Protein AF-A0A2N0QM57-F1 (afdb_monomer)

Solvent-accessible surface area (backbone atoms only — not comparable to full-atom values): 16639 Å² total; per-residue (Å²): 126,71,80,78,73,42,65,66,63,49,49,55,50,49,54,53,45,52,56,53,50,49,58,51,51,53,48,26,62,76,67,74,37,58,66,47,91,52,101,58,91,42,54,37,44,49,60,103,58,62,58,69,58,55,48,55,56,37,47,75,73,73,45,55,65,43,71,24,75,85,67,87,42,87,60,35,38,44,45,54,85,68,82,79,72,65,42,28,34,30,34,41,24,44,29,30,64,21,19,15,50,40,39,10,41,56,68,38,81,62,39,47,35,37,31,32,43,93,47,62,71,53,38,55,50,32,51,77,67,56,32,32,82,40,70,55,88,57,64,61,66,49,47,38,64,17,49,31,40,36,31,29,34,59,58,72,58,40,55,52,50,60,59,55,54,75,76,50,68,62,39,89,84,27,39,35,34,40,45,28,95,62,36,48,71,55,54,59,54,35,50,67,40,42,78,72,70,40,50,59,36,42,27,28,58,64,55,86,66,101,60,69,40,43,91,53,36,36,52,64,62,33,50,78,24,49,25,40,31,32,55,57,96,84,53,62,65,68,59,54,51,56,49,50,64,50,50,52,49,30,45,38,46,75,46,78,48,51,36,61,59,48,40,54,52,41,40,65,79,47,54,47,57,52,53,52,24,53,49,54,56,52,50,51,59,59,48,28,77,83,40,65,64,52,68,75,66,52,50,67,69,52,59,75,66,85

Nearest PDB structures (foldseek):
  7mqv-assembly1_B  TM=9.425E-01  e=2.221E-27  Bacillus anthracis
  5uyy-assembly2_D  TM=9.591E-01  e=1.032E-26  Bacillus anthracis
  3dzb-assembly1_B  TM=9.484E-01  e=1.594E-22  Streptococcus thermophilus LMG 18311
  4wji-assembly1_A-2  TM=8.738E-01  e=1.214E-19  Sinorhizobium meliloti 1021
  3ggp-assembly2_D  TM=8.707E-01  e=2.244E-19  Aquifex aeolicus

InterPro domains:
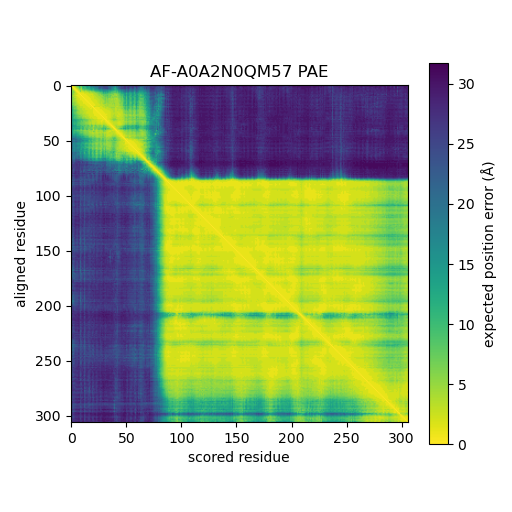  IPR003099 Prephenate dehydrogenase [PS51176] (87-306)
  IPR008927 6-phosphogluconate dehydrogenase-like, C-terminal domain superfamily [SSF48179] (258-306)
  IPR015422 Pyridoxal phosphate-dependent transferase, small domain [G3DSA:3.90.1150.10] (1-80)
  IPR015424 Pyridoxal phosphate-dependent transferase [SSF53383] (2-75)
  IPR036291 NAD(P)-binding domain superfamily [SSF51735] (88-253)
  IPR046825 Prephenate dehydrogenase, dimerization domain [PF20463] (259-306)
  IPR046826 Prephenate dehydrogenase, nucleotide-binding domain [PF02153] (107-255)
  IPR050812 Prephenate/Arogenate Dehydrogenase [PTHR21363] (85-304)

Foldseek 3Di:
DVCVPPPVNVVVVVVVLVVVVVVVVVVCVVVVWAWDDDPDSWIKTFDPDAQVVVVVVCVVVVWDKDACVVPPDGGIITTDPDPLDQAEEEEEAQKQQSLLLQLLLVPAPSYAYEYEYPDPVLLVVCVVVCSGVYYDDDPLVSQQRHLEYEYPDEPVVLLVVLVVVVPGNHDQNREYEYAYQAFPVVVVSVVVVVVVVYHYKYKHQPFDDPDMTNVNHDNQRRAQTEMEIAGPPPDDVVSVVVVCSSCVSNNHHYDYDHRVVSNVVCVVPPVVLVVVLVVLVVVLVVVCVVPVCSVVVCDDPNVVSD

Organism: NCBI:txid588596

Sequence (306 aa):
MIALTDQEFLQQCLEKNEAGKRQFVEFCEKHQLHYYPSETNFILFEVKADSDVVFKEMMKRGFIIRSGNALSSPGSFKRTRSICMTRNVFVIGLGLIGGSIALSCQKAPETKVFGYDVQEKTRELAAALNIVHEVVEDVEQAASMADVIIFGTPVNATLYWMDELKNWKLKPNVIITDTGSTKSLIMKKAVELREKGITFIGGHPMAGSHKSGVSAAKQYLFENAYYILTPFDDEDGNQIIKLEQLLKFTLAKIVKVDAREHDHMTAVVSHFPHIVAASLVHQLNFEKEKYPMTSLLAAGGFRDIT

Radius of gyration: 25.59 Å; Cα contacts (8 Å, |Δi|>4): 490; chains: 1; bounding box: 72×42×71 Å

Secondary structure (DSSP, 8-state):
-GGGS-HHHHHHHHHHHHHHHHHHHHHHHHTT--EE--SSS--EE--SS-HHHHHHHHHHTT--EEEGGGGT-TT-EEE-----PPEEEEEE--SHHHHHHHHHHTTSTTEEEEEE-SSHHHHHHHHHTTSSSEE-S-HHHHHHH-SEEEE-S-HHHHHHHHHHHTTS---TT-EEEE--S--HHHHHHHHHHHTTT-EEEEEEE----S--SGGG--TTTTTTSEEEEE--TT--HHHHHHHHHHHGGGT-EEEE--HHHHHHHHIIIIIHHHHHHHHHHHHHHHHHHH-TTHHHH--THHHHH-

pLDDT: mean 84.79, std 17.57, range [33.72, 98.88]

Mean predicted aligned error: 13.47 Å

Structure (mmCIF, N/CA/C/O backbone):
data_AF-A0A2N0QM57-F1
#
_entry.id   AF-A0A2N0QM57-F1
#
loop_
_atom_site.group_PDB
_atom_site.id
_atom_site.type_symbol
_atom_site.label_atom_id
_atom_site.label_alt_id
_atom_site.label_comp_id
_atom_site.label_asym_id
_atom_site.label_entity_id
_atom_site.label_seq_id
_atom_site.pdbx_PDB_ins_code
_atom_site.Cartn_x
_atom_site.Cartn_y
_atom_site.Cartn_z
_atom_site.occupancy
_atom_site.B_iso_or_equiv
_atom_site.auth_seq_id
_atom_site.auth_comp_id
_atom_site.auth_asym_id
_atom_site.auth_atom_id
_atom_site.pdbx_PDB_model_num
ATOM 1 N N . MET A 1 1 ? -18.211 -12.010 22.409 1.00 39.00 1 MET A N 1
ATOM 2 C CA . MET A 1 1 ? -18.722 -12.183 23.791 1.00 39.00 1 MET A CA 1
ATOM 3 C C . MET A 1 1 ? -17.826 -11.578 24.888 1.00 39.00 1 MET A C 1
ATOM 5 O O . MET A 1 1 ? -18.234 -11.619 26.034 1.00 39.00 1 MET A O 1
ATOM 9 N N . ILE A 1 2 ? -16.680 -10.945 24.576 1.00 40.50 2 ILE A N 1
ATOM 10 C CA . ILE A 1 2 ? -15.753 -10.363 25.581 1.00 40.50 2 ILE A CA 1
ATOM 11 C C . ILE A 1 2 ? -16.218 -8.986 26.113 1.00 40.50 2 ILE A C 1
ATOM 13 O O . ILE A 1 2 ? -15.930 -8.624 27.245 1.00 40.50 2 ILE A O 1
ATOM 17 N N . ALA A 1 3 ? -17.015 -8.233 25.345 1.00 36.03 3 ALA A N 1
ATOM 18 C CA . ALA A 1 3 ? -17.521 -6.917 25.765 1.00 36.03 3 ALA A CA 1
ATOM 19 C C . ALA A 1 3 ? -18.584 -6.963 26.887 1.00 36.03 3 ALA A C 1
ATOM 21 O O . ALA A 1 3 ? -18.917 -5.925 27.446 1.00 36.03 3 ALA A O 1
ATOM 22 N N . LEU A 1 4 ? -19.138 -8.141 27.202 1.00 42.47 4 LEU A N 1
ATOM 23 C CA . LEU A 1 4 ? -20.170 -8.307 28.237 1.00 42.47 4 LEU A CA 1
ATOM 24 C C . LEU A 1 4 ? -19.595 -8.692 29.611 1.00 42.47 4 LEU A C 1
ATOM 26 O O . LEU A 1 4 ? -20.331 -8.686 30.592 1.00 42.47 4 LEU A O 1
ATOM 30 N N . THR A 1 5 ? -18.304 -9.033 29.691 1.00 46.50 5 THR A N 1
ATOM 31 C CA . THR A 1 5 ? -17.635 -9.433 30.943 1.00 46.50 5 THR A CA 1
ATOM 32 C C . THR A 1 5 ? -16.903 -8.284 31.642 1.00 46.50 5 THR A C 1
ATOM 34 O O . THR A 1 5 ? -16.496 -8.443 32.788 1.00 46.50 5 THR A O 1
ATOM 37 N N . ASP A 1 6 ? -16.752 -7.132 30.984 1.00 68.12 6 ASP A N 1
ATOM 38 C CA . ASP A 1 6 ? -16.135 -5.928 31.551 1.00 68.12 6 ASP A CA 1
ATOM 39 C C . ASP A 1 6 ? -17.212 -5.017 32.166 1.00 68.12 6 ASP A C 1
ATOM 41 O O . ASP A 1 6 ? -17.862 -4.221 31.481 1.00 68.12 6 ASP A O 1
ATOM 45 N N . GLN A 1 7 ? -17.443 -5.182 33.471 1.00 68.50 7 GLN A N 1
ATOM 46 C CA . GLN A 1 7 ? -18.469 -4.427 34.195 1.00 68.50 7 GLN A CA 1
ATOM 47 C C . GLN A 1 7 ? -18.141 -2.933 34.318 1.00 68.50 7 GLN A C 1
ATOM 49 O O . GLN A 1 7 ? -19.063 -2.119 34.365 1.00 68.50 7 GLN A O 1
ATOM 54 N N . GLU A 1 8 ? -16.861 -2.554 34.314 1.00 70.50 8 GLU A N 1
ATOM 55 C CA . GLU A 1 8 ? -16.445 -1.155 34.426 1.00 70.50 8 GLU A CA 1
ATOM 56 C C . GLU A 1 8 ? -16.686 -0.407 33.108 1.00 70.50 8 GLU A C 1
ATOM 58 O O . GLU A 1 8 ? -17.263 0.684 33.100 1.00 70.50 8 GLU A O 1
ATOM 63 N N . PHE A 1 9 ? -16.359 -1.032 31.972 1.00 56.88 9 PHE A N 1
ATOM 64 C CA . PHE A 1 9 ? -16.677 -0.499 30.647 1.00 56.88 9 PHE A CA 1
ATOM 65 C C . PHE A 1 9 ? -18.190 -0.353 30.425 1.00 56.88 9 PHE A C 1
ATOM 67 O O . PHE A 1 9 ? -18.645 0.668 29.899 1.00 56.88 9 PHE A O 1
ATOM 74 N N . LEU A 1 10 ? -18.986 -1.342 30.852 1.00 56.69 10 LEU A N 1
ATOM 75 C CA . LEU A 1 10 ? -20.449 -1.283 30.761 1.00 56.69 10 LEU A CA 1
ATOM 76 C C . LEU A 1 10 ? -21.026 -0.144 31.609 1.00 56.69 10 LEU A C 1
ATOM 78 O O . LEU A 1 10 ? -21.871 0.605 31.116 1.00 56.69 10 LEU A O 1
ATOM 82 N N . GLN A 1 11 ? -20.532 0.036 32.836 1.00 71.69 11 GLN A N 1
ATOM 83 C CA . GLN A 1 11 ? -20.977 1.104 33.730 1.00 71.69 11 GLN A CA 1
ATOM 84 C C . GLN A 1 11 ? -20.645 2.494 33.164 1.00 71.69 11 GLN A C 1
ATOM 86 O O . GLN A 1 11 ? -21.520 3.356 33.084 1.00 71.69 11 GLN A O 1
ATOM 91 N N . GLN A 1 12 ? -19.424 2.693 32.655 1.00 67.56 12 GLN A N 1
ATOM 92 C CA . GLN A 1 12 ? -19.041 3.945 31.993 1.00 67.56 12 GLN A CA 1
ATOM 93 C C . GLN A 1 12 ? -19.873 4.219 30.732 1.00 67.56 12 GLN A C 1
ATOM 95 O O . GLN A 1 12 ? -20.210 5.370 30.439 1.00 67.56 12 GLN A O 1
ATOM 100 N N . CYS A 1 13 ? -20.213 3.178 29.966 1.00 59.16 13 CYS A N 1
ATOM 101 C CA . CYS A 1 13 ? -21.094 3.313 28.810 1.00 59.16 13 CYS A CA 1
ATOM 102 C C . CYS A 1 13 ? -22.510 3.731 29.228 1.00 59.16 13 CYS A C 1
ATOM 104 O O . CYS A 1 13 ? -23.088 4.612 28.591 1.00 59.16 13 CYS A O 1
ATOM 106 N N . LEU A 1 14 ? -23.059 3.144 30.296 1.00 66.88 14 LEU A N 1
ATOM 107 C CA . LEU A 1 14 ? -24.380 3.496 30.826 1.00 66.88 14 LEU A CA 1
ATOM 108 C C . LEU A 1 14 ? -24.426 4.949 31.312 1.00 66.88 14 LEU A C 1
ATOM 110 O O . LEU A 1 14 ? -25.314 5.695 30.903 1.00 66.88 14 LEU A O 1
ATOM 114 N N . GLU A 1 15 ? -23.442 5.384 32.098 1.00 76.25 15 GLU A N 1
ATOM 115 C CA . GLU A 1 15 ? -23.379 6.754 32.625 1.00 76.25 15 GLU A CA 1
ATOM 116 C C . GLU A 1 15 ? -23.264 7.802 31.513 1.00 76.25 15 GLU A C 1
ATOM 118 O O . GLU A 1 15 ? -23.972 8.812 31.520 1.00 76.25 15 GLU A O 1
ATOM 123 N N . LYS A 1 16 ? -22.427 7.542 30.500 1.00 65.62 16 LYS A N 1
ATOM 124 C CA . LYS A 1 16 ? -22.293 8.429 29.334 1.00 65.62 16 LYS A CA 1
ATOM 125 C C . LYS A 1 16 ? -23.558 8.457 28.478 1.00 65.62 16 LYS A C 1
ATOM 127 O O . LYS A 1 16 ? -23.915 9.519 27.964 1.00 65.62 16 LYS A O 1
ATOM 132 N N . ASN A 1 17 ? -24.250 7.326 28.340 1.00 62.28 17 ASN A N 1
ATOM 133 C CA . ASN A 1 17 ? -25.518 7.263 27.616 1.00 62.28 17 ASN A CA 1
ATOM 134 C C . ASN A 1 17 ? -26.614 8.047 28.344 1.00 62.28 17 ASN A C 1
ATOM 136 O O . ASN A 1 17 ? -27.322 8.821 27.703 1.00 62.28 17 ASN A O 1
ATOM 140 N N . GLU A 1 18 ? -26.720 7.916 29.666 1.00 72.25 18 GLU A N 1
ATOM 141 C CA . GLU A 1 18 ? -27.685 8.670 30.474 1.00 72.25 18 GLU A CA 1
ATOM 142 C C . GLU A 1 18 ? -27.394 10.177 30.473 1.00 72.25 18 GLU A C 1
ATOM 144 O O . GLU A 1 18 ? -28.303 10.984 30.263 1.00 72.25 18 GLU A O 1
ATOM 149 N N . ALA A 1 19 ? -26.125 10.580 30.594 1.00 72.75 19 ALA A N 1
ATOM 150 C CA . ALA A 1 19 ? -25.731 11.982 30.455 1.00 72.75 19 ALA A CA 1
ATOM 151 C C . ALA A 1 19 ? -26.077 12.541 29.061 1.00 72.75 19 ALA A C 1
ATOM 153 O O . ALA A 1 19 ? -26.598 13.651 28.941 1.00 72.75 19 ALA A O 1
ATOM 154 N N . GLY A 1 20 ? -25.843 11.756 28.005 1.00 65.50 20 GLY A N 1
ATOM 155 C CA . GLY A 1 20 ? -26.208 12.117 26.637 1.00 65.50 20 GLY A CA 1
ATOM 156 C C . GLY A 1 20 ? -27.718 12.270 26.449 1.00 65.50 20 GLY A C 1
ATOM 157 O O . GLY A 1 20 ? -28.153 13.245 25.838 1.00 65.50 20 GLY A O 1
ATOM 158 N N . LYS A 1 21 ? -28.525 11.353 27.001 1.00 68.62 21 LYS A N 1
ATOM 159 C CA . LYS A 1 21 ? -29.994 11.432 26.958 1.00 68.62 21 LYS A CA 1
ATOM 160 C C . LYS A 1 21 ? -30.509 12.703 27.631 1.00 68.62 21 LYS A C 1
ATOM 162 O O . LYS A 1 21 ? -31.317 13.407 27.029 1.00 68.62 21 LYS A O 1
ATOM 167 N N . ARG A 1 22 ? -30.007 13.035 28.827 1.00 78.69 22 ARG A N 1
ATOM 168 C CA . ARG A 1 22 ? -30.435 14.235 29.570 1.00 78.69 22 ARG A CA 1
ATOM 169 C C . ARG A 1 22 ? -30.253 15.518 28.768 1.00 78.69 22 ARG A C 1
ATOM 171 O O . ARG A 1 22 ? -31.188 16.298 28.683 1.00 78.69 22 ARG A O 1
ATOM 178 N N . GLN A 1 23 ? -29.129 15.680 28.070 1.00 74.06 23 GLN A N 1
ATOM 179 C CA . GLN A 1 23 ? -28.893 16.864 27.229 1.00 74.06 23 GLN A CA 1
ATOM 180 C C . GLN A 1 23 ? -29.935 17.039 26.112 1.00 74.06 23 GLN A C 1
ATOM 182 O O . GLN A 1 23 ? -30.267 18.163 25.735 1.00 74.06 23 GLN A O 1
ATOM 187 N N . PHE A 1 24 ? -30.445 15.940 25.547 1.00 70.56 24 PHE A N 1
ATOM 188 C CA . PHE A 1 24 ? -31.477 16.003 24.510 1.00 70.56 24 PHE A CA 1
ATOM 189 C C . PHE A 1 24 ? -32.868 16.227 25.092 1.00 70.56 24 PHE A C 1
ATOM 191 O O . PHE A 1 24 ? -33.644 16.955 24.479 1.00 70.56 24 PHE A O 1
ATOM 198 N N . VAL A 1 25 ? -33.164 15.650 26.258 1.00 78.06 25 VAL A N 1
ATOM 199 C CA . VAL A 1 25 ? -34.389 15.958 27.009 1.00 78.06 25 VAL A CA 1
ATOM 200 C C . VAL A 1 25 ? -34.424 17.447 27.347 1.00 78.06 25 VAL A C 1
ATOM 202 O O . VAL A 1 25 ? -35.359 18.128 26.943 1.00 78.06 25 VAL A O 1
ATOM 205 N N . GLU A 1 26 ? -33.351 17.983 27.930 1.00 81.31 26 GLU A N 1
ATOM 206 C CA . GLU A 1 26 ? -33.213 19.409 28.251 1.00 81.31 26 GLU A CA 1
ATOM 207 C C . GLU A 1 26 ? -33.358 20.298 27.007 1.00 81.31 26 GLU A C 1
ATOM 209 O O . GLU A 1 26 ? -33.994 21.350 27.053 1.00 81.31 26 GLU A O 1
ATOM 214 N N . PHE A 1 27 ? -32.800 19.884 25.864 1.00 77.88 27 PHE A N 1
ATOM 215 C CA . PHE A 1 27 ? -32.985 20.595 24.598 1.00 77.88 27 PHE A CA 1
ATOM 216 C C . PHE A 1 27 ? -34.448 20.572 24.133 1.00 77.88 27 PHE A C 1
ATOM 218 O O . PHE A 1 27 ? -34.970 21.606 23.713 1.00 77.88 27 PHE A O 1
ATOM 225 N N . CYS A 1 28 ? -35.115 19.419 24.201 1.00 78.12 28 CYS A N 1
ATOM 226 C CA . CYS A 1 28 ? -36.515 19.294 23.801 1.00 78.12 28 CYS A CA 1
ATOM 227 C C . CYS A 1 28 ? -37.423 20.121 24.714 1.00 78.12 28 CYS A C 1
ATOM 229 O O . CYS A 1 28 ? -38.255 20.872 24.212 1.00 78.12 28 CYS A O 1
ATOM 231 N N . GLU A 1 29 ? -37.203 20.072 26.026 1.00 82.00 29 GLU A N 1
ATOM 232 C CA . GLU A 1 29 ? -37.911 20.889 27.013 1.00 82.00 29 GLU A CA 1
ATOM 233 C C . GLU A 1 29 ? -37.689 22.386 26.759 1.00 82.00 29 GLU A C 1
ATOM 235 O O . GLU A 1 29 ? -38.651 23.148 26.645 1.00 82.00 29 GLU A O 1
ATOM 240 N N . LYS A 1 30 ? -36.432 22.808 26.558 1.00 83.81 30 LYS A N 1
ATOM 241 C CA . LYS A 1 30 ? -36.072 24.204 26.257 1.00 83.81 30 LYS A CA 1
ATOM 242 C C . LYS A 1 30 ? -36.747 24.732 24.990 1.00 83.81 30 LYS A C 1
ATOM 244 O O . LYS A 1 30 ? -37.089 25.911 24.923 1.00 83.81 30 LYS A O 1
ATOM 249 N N . HIS A 1 31 ? -36.908 23.884 23.977 1.00 77.94 31 HIS A N 1
ATOM 250 C CA . HIS A 1 31 ? -37.466 24.260 22.678 1.00 77.94 31 HIS A CA 1
ATOM 251 C C . HIS A 1 31 ? -38.931 23.836 22.484 1.00 77.94 31 HIS A C 1
ATOM 253 O O . HIS A 1 31 ? -39.455 23.986 21.379 1.00 77.94 31 HIS A O 1
ATOM 259 N N . GLN A 1 32 ? -39.599 23.352 23.540 1.00 81.00 32 GLN A N 1
ATOM 260 C CA . GLN A 1 32 ? -40.986 22.864 23.517 1.00 81.00 32 GLN A CA 1
ATOM 261 C C . GLN A 1 32 ? -41.240 21.837 22.398 1.00 81.00 32 GLN A C 1
ATOM 263 O O . GLN A 1 32 ? -42.252 21.883 21.693 1.00 81.00 32 GLN A O 1
ATOM 268 N N . LEU A 1 33 ? -40.281 20.932 22.201 1.00 78.12 33 LEU A N 1
ATOM 269 C CA . LEU A 1 33 ? -40.392 19.809 21.277 1.00 78.12 33 LEU A CA 1
ATOM 270 C C . LEU A 1 33 ? -40.961 18.607 22.026 1.00 78.12 33 LEU A C 1
ATOM 272 O O . LEU A 1 33 ? -40.474 18.249 23.097 1.00 78.12 33 LEU A O 1
ATOM 276 N N . HIS A 1 34 ? -41.982 17.975 21.450 1.00 78.31 34 HIS A N 1
ATOM 277 C CA . HIS A 1 34 ? -42.532 16.743 21.997 1.00 78.31 34 HIS A CA 1
ATOM 278 C C . HIS A 1 34 ? -41.517 15.609 21.817 1.00 78.31 34 HIS A C 1
ATOM 280 O O . HIS A 1 34 ? -40.961 15.449 20.730 1.00 78.31 34 HIS A O 1
ATOM 286 N N . TYR A 1 35 ? -41.251 14.837 22.869 1.00 80.50 35 TYR A N 1
ATOM 287 C CA . TYR A 1 35 ? -40.313 13.720 22.826 1.00 80.50 35 TYR A CA 1
ATOM 288 C C . TYR A 1 35 ? -40.864 12.505 23.567 1.00 80.50 35 TYR A C 1
ATOM 290 O O . TYR A 1 35 ? -41.612 12.629 24.533 1.00 80.50 35 TYR A O 1
ATOM 298 N N . TYR A 1 36 ? -40.462 11.321 23.115 1.00 75.38 36 TYR A N 1
ATOM 299 C CA . TYR A 1 36 ? -40.812 10.046 23.717 1.00 75.38 36 TYR A CA 1
ATOM 300 C C . TYR A 1 36 ? -39.583 9.502 24.457 1.00 75.38 36 TYR A C 1
ATOM 302 O O . TYR A 1 36 ? -38.529 9.300 23.831 1.00 75.38 36 TYR A O 1
ATOM 310 N N . PRO A 1 37 ? -39.684 9.265 25.776 1.00 62.94 37 PRO A N 1
ATOM 311 C CA . PRO A 1 37 ? -38.626 8.621 26.542 1.00 62.94 37 PRO A CA 1
ATOM 312 C C . PRO A 1 37 ? -38.341 7.221 25.987 1.00 62.94 37 PRO A C 1
ATOM 314 O O . PRO A 1 37 ? -39.260 6.498 25.609 1.00 62.94 37 PRO A O 1
ATOM 317 N N . SER A 1 38 ? -37.071 6.819 25.944 1.00 64.56 38 SER A N 1
ATOM 318 C CA . SER A 1 38 ? -36.681 5.459 25.565 1.00 64.56 38 SER A CA 1
ATOM 319 C C . SER A 1 38 ? -35.676 4.900 26.568 1.00 64.56 38 SER A C 1
ATOM 321 O O . SER A 1 38 ? -34.716 5.569 26.958 1.00 64.56 38 SER A O 1
ATOM 323 N N . GLU A 1 39 ? -35.875 3.638 26.949 1.00 56.59 39 GLU A N 1
ATOM 324 C CA . GLU A 1 39 ? -34.960 2.902 27.831 1.00 56.59 39 GLU A CA 1
ATOM 325 C C . GLU A 1 39 ? -33.647 2.515 27.129 1.00 56.59 39 GLU A C 1
ATOM 327 O O . GLU A 1 39 ? -32.669 2.131 27.760 1.00 56.59 39 GLU A O 1
ATOM 332 N N . THR A 1 40 ? -33.578 2.689 25.810 1.00 54.31 40 THR A N 1
ATOM 333 C CA . THR A 1 40 ? -32.402 2.374 24.988 1.00 54.31 40 THR A CA 1
ATOM 334 C C . THR A 1 40 ? -31.630 3.643 24.591 1.00 54.31 40 THR A C 1
ATOM 336 O O . THR A 1 40 ? -32.054 4.753 24.898 1.00 54.31 40 THR A O 1
ATOM 339 N N . ASN A 1 41 ? -30.493 3.519 23.894 1.00 58.97 41 ASN A N 1
ATOM 340 C CA . ASN A 1 41 ? -29.555 4.624 23.594 1.00 58.97 41 ASN A CA 1
ATOM 341 C C . ASN A 1 41 ? -30.036 5.639 22.532 1.00 58.97 41 ASN A C 1
ATOM 343 O O . ASN A 1 41 ? -29.247 6.125 21.720 1.00 58.97 41 ASN A O 1
ATOM 347 N N . PHE A 1 42 ? -31.329 5.942 22.486 1.00 59.78 42 PHE A N 1
ATOM 348 C CA . PHE A 1 42 ? -31.889 6.976 21.627 1.00 59.78 42 PHE A CA 1
ATOM 349 C C . PHE A 1 42 ? -33.054 7.688 22.306 1.00 59.78 42 PHE A C 1
ATOM 351 O O . PHE A 1 42 ? -33.700 7.134 23.191 1.00 59.78 42 PHE A O 1
ATOM 358 N N . ILE A 1 43 ? -33.328 8.904 21.841 1.00 66.50 43 ILE A N 1
ATOM 359 C CA . ILE A 1 43 ? -34.547 9.657 22.129 1.00 66.50 43 ILE A CA 1
ATOM 360 C C . ILE A 1 43 ? -35.248 9.896 20.804 1.00 66.50 43 ILE A C 1
ATOM 362 O O . ILE A 1 43 ? -34.600 10.180 19.792 1.00 66.50 43 ILE A O 1
ATOM 366 N N . LEU A 1 44 ? -36.564 9.749 20.832 1.00 67.62 44 LEU A N 1
ATOM 367 C CA . LEU A 1 44 ? -37.445 10.065 19.727 1.00 67.62 44 LEU A CA 1
ATOM 368 C C . LEU A 1 44 ? -38.056 11.434 20.018 1.00 67.62 44 LEU A C 1
ATOM 370 O O . LEU A 1 44 ? -38.577 11.628 21.109 1.00 67.62 44 LEU A O 1
ATOM 374 N N . PHE A 1 45 ? -38.007 12.377 19.087 1.00 69.44 45 PHE A N 1
ATOM 375 C CA . PHE A 1 45 ? -38.684 13.660 19.262 1.00 69.44 45 PHE A CA 1
ATOM 376 C C . PHE A 1 45 ? -39.272 14.148 17.946 1.00 69.44 45 PHE A C 1
ATOM 378 O O . PHE A 1 45 ? -38.767 13.831 16.866 1.00 69.44 45 PHE A O 1
ATOM 385 N N . GLU A 1 46 ? -40.373 14.878 18.057 1.00 72.31 46 GLU A N 1
ATOM 386 C CA . GLU A 1 46 ? -41.130 15.403 16.935 1.00 72.31 46 GLU A CA 1
ATOM 387 C C . GLU A 1 46 ? -40.531 16.716 16.455 1.00 72.31 46 GLU A C 1
ATOM 389 O O . GLU A 1 46 ? -40.114 17.582 17.231 1.00 72.31 46 GLU A O 1
ATOM 394 N N . VAL A 1 47 ? -40.522 16.878 15.138 1.00 72.69 47 VAL A N 1
ATOM 395 C CA . VAL A 1 47 ? -40.098 18.106 14.478 1.00 72.69 47 VAL A CA 1
ATOM 396 C C . VAL A 1 47 ? -41.271 18.685 13.701 1.00 72.69 47 VAL A C 1
ATOM 398 O O . VAL A 1 47 ? -42.037 17.965 13.070 1.00 72.69 47 VAL A O 1
ATOM 401 N N . LYS A 1 48 ? -41.404 20.012 13.715 1.00 71.81 48 LYS A N 1
ATOM 402 C CA . LYS A 1 48 ? -42.479 20.744 13.018 1.00 71.81 48 LYS A CA 1
ATOM 403 C C . LYS A 1 48 ? -42.214 20.922 11.511 1.00 71.81 48 LYS A C 1
ATOM 405 O O . LYS A 1 48 ? -42.739 21.843 10.897 1.00 71.81 48 LYS A O 1
ATOM 410 N N . ALA A 1 49 ? -41.345 20.096 10.935 1.00 69.94 49 ALA A N 1
ATOM 411 C CA . ALA A 1 49 ? -40.900 20.171 9.549 1.00 69.94 49 ALA A CA 1
ATOM 412 C C . ALA A 1 49 ? -40.776 18.763 8.962 1.00 69.94 49 ALA A C 1
ATOM 414 O O . ALA A 1 49 ? -40.643 17.789 9.701 1.00 69.94 49 ALA A O 1
ATOM 415 N N . ASP A 1 50 ? -40.802 18.671 7.633 1.00 73.12 50 ASP A N 1
ATOM 416 C CA . ASP A 1 50 ? -40.655 17.403 6.923 1.00 73.12 50 ASP A CA 1
ATOM 417 C C . ASP A 1 50 ? -39.385 16.656 7.367 1.00 73.12 50 ASP A C 1
ATOM 419 O O . ASP A 1 50 ? -38.288 17.229 7.448 1.00 73.12 50 ASP A O 1
ATOM 423 N N . SER A 1 51 ? -39.539 15.367 7.671 1.00 63.34 51 SER A N 1
ATOM 424 C CA . SER A 1 51 ? -38.457 14.568 8.232 1.00 63.34 51 SER A CA 1
ATOM 425 C C . SER A 1 51 ? -37.302 14.365 7.244 1.00 63.34 51 SER A C 1
ATOM 427 O O . SER A 1 51 ? -36.143 14.293 7.638 1.00 63.34 51 SER A O 1
ATOM 429 N N . ASP A 1 52 ? -37.544 14.340 5.941 1.00 63.66 52 ASP A N 1
ATOM 430 C CA . ASP A 1 52 ? -36.455 14.162 4.981 1.00 63.66 52 ASP A CA 1
ATOM 431 C C . ASP A 1 52 ? -35.680 15.472 4.761 1.00 63.66 52 ASP A C 1
ATOM 433 O O . ASP A 1 52 ? -34.469 15.457 4.508 1.00 63.66 52 ASP A O 1
ATOM 437 N N . VAL A 1 53 ? -36.337 16.622 4.945 1.00 72.12 53 VAL A N 1
ATOM 438 C CA . VAL A 1 53 ? -35.686 17.943 4.949 1.00 72.12 53 VAL A CA 1
ATOM 439 C C . VAL A 1 53 ? -34.793 18.110 6.176 1.00 72.12 53 VAL A C 1
ATOM 441 O O . VAL A 1 53 ? -33.610 18.439 6.040 1.00 72.12 53 VAL A O 1
ATOM 444 N N . VAL A 1 54 ? -35.323 17.831 7.369 1.00 69.81 54 VAL A N 1
ATOM 445 C CA . VAL A 1 54 ? -34.539 17.877 8.613 1.00 69.81 54 VAL A CA 1
ATOM 446 C C . VAL A 1 54 ? -33.406 16.852 8.562 1.00 69.81 54 VAL A C 1
ATOM 448 O O . VAL A 1 54 ? -32.288 17.169 8.970 1.00 69.81 54 VAL A O 1
ATOM 451 N N . PHE A 1 55 ? -33.651 15.671 7.975 1.00 65.38 55 PHE A N 1
ATOM 452 C CA . PHE A 1 55 ? -32.633 14.647 7.763 1.00 65.38 55 PHE A CA 1
ATOM 453 C C . PHE A 1 55 ? -31.425 15.178 6.984 1.00 65.38 55 PHE A C 1
ATOM 455 O O . PHE A 1 55 ? -30.285 15.118 7.451 1.00 65.38 55 PHE A O 1
ATOM 462 N N . LYS A 1 56 ? -31.681 15.728 5.792 1.00 66.75 56 LYS A N 1
ATOM 463 C CA . LYS A 1 56 ? -30.636 16.227 4.889 1.00 66.75 56 LYS A CA 1
ATOM 464 C C . LYS A 1 56 ? -29.847 17.375 5.508 1.00 66.75 56 LYS A C 1
ATOM 466 O O . LYS A 1 56 ? -28.626 17.416 5.373 1.00 66.75 56 LYS A O 1
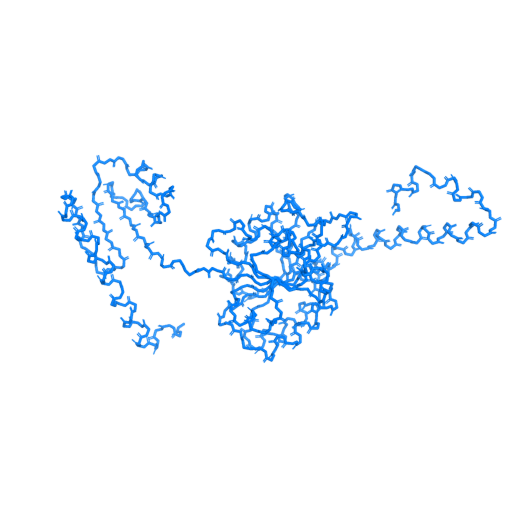ATOM 471 N N . GLU A 1 57 ? -30.522 18.295 6.188 1.00 69.94 57 GLU A N 1
ATOM 472 C CA . GLU A 1 57 ? -29.871 19.463 6.783 1.00 69.94 57 GLU A CA 1
ATOM 473 C C . GLU A 1 57 ? -29.025 19.093 8.008 1.00 69.94 57 GLU A C 1
ATOM 475 O O . GLU A 1 57 ? -27.923 19.607 8.194 1.00 69.94 57 GLU A O 1
ATOM 480 N N . MET A 1 58 ? -29.487 18.143 8.819 1.00 64.81 58 MET A N 1
ATOM 481 C CA . MET A 1 58 ? -28.716 17.647 9.955 1.00 64.81 58 MET A CA 1
ATOM 482 C C . MET A 1 58 ? -27.506 16.807 9.526 1.00 64.81 58 MET A C 1
ATOM 484 O O . MET A 1 58 ? -26.439 16.961 10.123 1.00 64.81 58 MET A O 1
ATOM 488 N N . MET A 1 59 ? -27.618 16.011 8.457 1.00 53.62 59 MET A N 1
ATOM 489 C CA . MET A 1 59 ? -26.477 15.291 7.871 1.00 53.62 59 MET A CA 1
ATOM 490 C C . MET A 1 59 ? -25.375 16.250 7.395 1.00 53.62 59 MET A C 1
ATOM 492 O O . MET A 1 59 ? -24.199 16.005 7.653 1.00 53.62 59 MET A O 1
ATOM 496 N N . LYS A 1 60 ? -25.736 17.386 6.775 1.00 61.78 60 LYS A N 1
ATOM 497 C CA . LYS A 1 60 ? -24.767 18.431 6.381 1.00 61.78 60 LYS A CA 1
ATOM 498 C C . LYS A 1 60 ? -24.030 19.051 7.568 1.00 61.78 60 LYS A C 1
ATOM 500 O O . LYS A 1 60 ? -22.903 19.508 7.416 1.00 61.78 60 LYS A O 1
ATOM 505 N N . ARG A 1 61 ? -24.658 19.072 8.744 1.00 55.22 61 ARG A N 1
ATOM 506 C CA . ARG A 1 61 ? -24.092 19.612 9.991 1.00 55.22 61 ARG A CA 1
ATOM 507 C C . ARG A 1 61 ? -23.366 18.551 10.828 1.00 55.22 61 ARG A C 1
ATOM 509 O O . ARG A 1 61 ? -23.067 18.803 11.992 1.00 55.22 61 ARG A O 1
ATOM 516 N N . GLY A 1 62 ? -23.096 17.373 10.254 1.00 38.41 62 GLY A N 1
ATOM 517 C CA . GLY A 1 62 ? -22.348 16.292 10.905 1.00 38.41 62 GLY A CA 1
ATOM 518 C C . GLY A 1 62 ? -23.158 15.483 11.919 1.00 38.41 62 GLY A C 1
ATOM 519 O O . GLY A 1 62 ? -22.588 14.808 12.774 1.00 38.41 62 GLY A O 1
ATOM 520 N N . PHE A 1 63 ? -24.491 15.544 11.874 1.00 50.00 63 PHE A N 1
ATOM 521 C CA . PHE A 1 63 ? -25.336 14.753 12.763 1.00 50.00 63 PHE A CA 1
ATOM 522 C C . PHE A 1 63 ? -25.748 13.433 12.109 1.00 50.00 63 PHE A C 1
ATOM 524 O O . PHE A 1 63 ? -26.418 13.428 11.081 1.00 50.00 63 PHE A O 1
ATOM 531 N N . ILE A 1 64 ? -25.407 12.312 12.752 1.00 46.53 64 ILE A N 1
ATOM 532 C CA . ILE A 1 64 ? -25.859 10.976 12.344 1.00 46.53 64 ILE A CA 1
ATOM 533 C C . ILE A 1 64 ? -27.255 10.731 12.921 1.00 46.53 64 ILE A C 1
ATOM 535 O O . ILE A 1 64 ? -27.437 10.513 14.124 1.00 46.53 64 ILE A O 1
ATOM 539 N N . ILE A 1 65 ? -28.246 10.769 12.045 1.00 56.19 65 ILE A N 1
ATOM 540 C CA . ILE A 1 65 ? -29.657 10.530 12.350 1.00 56.19 65 ILE A CA 1
ATOM 541 C C . ILE A 1 65 ? -30.214 9.464 11.402 1.00 56.19 65 ILE A C 1
ATOM 543 O O . ILE A 1 65 ? -29.637 9.209 10.350 1.00 56.19 65 ILE A O 1
ATOM 547 N N . ARG A 1 66 ? -31.317 8.809 11.771 1.00 53.41 66 ARG A N 1
ATOM 548 C CA . ARG A 1 66 ? -32.105 7.910 10.913 1.00 53.41 66 ARG A CA 1
ATOM 549 C C . ARG A 1 66 ? -33.542 8.422 10.850 1.00 53.41 66 ARG A C 1
ATOM 551 O O . ARG A 1 66 ? -34.113 8.739 11.893 1.00 53.41 66 ARG A O 1
ATOM 558 N N . SER A 1 67 ? -34.090 8.505 9.638 1.00 48.94 67 SER A N 1
ATOM 559 C CA . SER A 1 67 ? -35.488 8.882 9.384 1.00 48.94 67 SER A CA 1
ATOM 560 C C . SER A 1 67 ? -36.436 7.772 9.862 1.00 48.94 67 SER A C 1
ATOM 562 O O . SER A 1 67 ? -36.202 6.593 9.584 1.00 48.94 67 SER A O 1
ATOM 564 N N . GLY A 1 68 ? -37.494 8.135 10.592 1.00 48.66 68 GLY A N 1
ATOM 565 C CA . GLY A 1 68 ? -38.529 7.220 11.093 1.00 48.66 68 GLY A CA 1
ATOM 566 C C . GLY A 1 68 ? -39.483 6.689 10.024 1.00 48.66 68 GLY A C 1
ATOM 567 O O . GLY A 1 68 ? -40.283 5.804 10.321 1.00 48.66 68 GLY A O 1
ATOM 568 N N . ASN A 1 69 ? -39.361 7.132 8.767 1.00 46.75 69 ASN A N 1
ATOM 569 C CA . ASN A 1 69 ? -40.162 6.604 7.655 1.00 46.75 69 ASN A CA 1
ATOM 570 C C . ASN A 1 69 ? -39.926 5.098 7.408 1.00 46.75 69 ASN A C 1
ATOM 572 O O . ASN A 1 69 ? -40.787 4.426 6.850 1.00 46.75 69 ASN A O 1
ATOM 576 N N . ALA A 1 70 ? -38.810 4.535 7.887 1.00 40.28 70 ALA A N 1
ATOM 577 C CA . ALA A 1 70 ? -38.529 3.096 7.843 1.00 40.28 70 ALA A CA 1
ATOM 578 C C . ALA A 1 70 ? -39.227 2.267 8.951 1.00 40.28 70 ALA A C 1
ATOM 580 O O . ALA A 1 70 ? -39.052 1.053 8.993 1.00 40.28 70 ALA A O 1
ATOM 581 N N . LEU A 1 71 ? -39.983 2.897 9.863 1.00 40.09 71 LEU A N 1
ATOM 582 C CA . LEU A 1 71 ? -40.571 2.268 11.060 1.00 40.09 71 LEU A CA 1
ATOM 583 C C . LEU A 1 71 ? -42.097 2.454 11.177 1.00 40.09 71 LEU A C 1
ATOM 585 O O . LEU A 1 71 ? -42.652 2.265 12.256 1.00 40.09 71 LEU A O 1
ATOM 589 N N . SER A 1 72 ? -42.796 2.801 10.088 1.00 37.03 72 SER A N 1
ATOM 590 C CA . SER A 1 72 ? -44.266 2.972 10.066 1.00 37.03 72 SER A CA 1
ATOM 591 C C . SER A 1 72 ? -44.832 3.955 11.113 1.00 37.03 72 SER A C 1
ATOM 593 O O . SER A 1 72 ? -45.983 3.834 11.514 1.00 37.03 72 SER A O 1
ATOM 595 N N . SER A 1 73 ? -44.045 4.964 11.506 1.00 40.94 73 SER A N 1
ATOM 596 C CA . SER A 1 73 ? -44.488 6.109 12.317 1.00 40.94 73 SER A CA 1
ATOM 597 C C . SER A 1 73 ? -43.965 7.412 11.694 1.00 40.94 73 SER A C 1
ATOM 599 O O . SER A 1 73 ? -42.803 7.770 11.925 1.00 40.94 73 SER A O 1
ATOM 601 N N . PRO A 1 74 ? -44.778 8.122 10.889 1.00 36.22 74 PRO A N 1
ATOM 602 C CA . PRO A 1 74 ? -44.394 9.402 10.296 1.00 36.22 74 PRO A CA 1
ATOM 603 C C . PRO A 1 74 ? -44.093 10.434 11.394 1.00 36.22 74 PRO A C 1
ATOM 605 O O . PRO A 1 74 ? -44.894 10.602 12.308 1.00 36.22 74 PRO A O 1
ATOM 608 N N . GLY A 1 75 ? -42.952 11.130 11.311 1.00 41.47 75 GLY A N 1
ATOM 609 C CA . GLY A 1 75 ? -42.629 12.257 12.207 1.00 41.47 75 GLY A CA 1
ATOM 610 C C . GLY A 1 75 ? -41.623 11.992 13.333 1.00 41.47 75 GLY A C 1
ATOM 611 O O . GLY A 1 75 ? -41.561 12.769 14.281 1.00 41.47 75 GLY A O 1
ATOM 612 N N . SER A 1 76 ? -40.810 10.935 13.249 1.00 36.84 76 SER A N 1
ATOM 613 C CA . SER A 1 76 ? -39.900 10.563 14.338 1.00 36.84 76 SER A CA 1
ATOM 614 C C . SER A 1 76 ? -38.470 10.233 13.868 1.00 36.84 76 SER A C 1
ATOM 616 O O . SER A 1 76 ? -38.279 9.750 12.756 1.00 36.84 76 SER A O 1
ATOM 618 N N . PHE A 1 77 ? -37.439 10.541 14.671 1.00 45.03 77 PHE A N 1
ATOM 619 C CA . PHE A 1 77 ? -36.016 10.366 14.317 1.00 45.03 77 PHE A CA 1
ATOM 620 C C . PHE A 1 77 ? -35.209 9.664 15.399 1.00 45.03 77 PHE A C 1
ATOM 622 O O . PHE A 1 77 ? -35.376 9.931 16.584 1.00 45.03 77 PHE A O 1
ATOM 629 N N . LYS A 1 78 ? -34.231 8.856 14.978 1.00 39.19 78 LYS A N 1
ATOM 630 C CA . LYS A 1 78 ? -33.245 8.230 15.867 1.00 39.19 78 LYS A CA 1
ATOM 631 C C . LYS A 1 78 ? -31.872 8.858 15.645 1.00 39.19 78 LYS A C 1
ATOM 633 O O . LYS A 1 78 ? -31.325 8.743 14.552 1.00 39.19 78 LYS A O 1
ATOM 638 N N . ARG A 1 79 ? -31.298 9.504 16.663 1.00 40.12 79 ARG A N 1
ATOM 639 C CA . ARG A 1 79 ? -29.934 10.060 16.631 1.00 40.12 79 ARG A CA 1
ATOM 640 C C . ARG A 1 79 ? -28.983 9.180 17.431 1.00 40.12 79 ARG A C 1
ATOM 642 O O . ARG A 1 79 ? -29.274 8.843 18.573 1.00 40.12 79 ARG A O 1
ATOM 649 N N . THR A 1 80 ? -27.827 8.867 16.859 1.00 33.72 80 THR A N 1
ATOM 650 C CA . THR A 1 80 ? -26.722 8.228 17.583 1.00 33.72 80 THR A CA 1
ATOM 651 C C . THR A 1 80 ? -25.515 9.142 17.439 1.00 33.72 80 THR A C 1
ATOM 653 O O . THR A 1 80 ? -24.909 9.214 16.375 1.00 33.72 80 THR A O 1
ATOM 656 N N . ARG A 1 81 ? -25.181 9.903 18.489 1.00 37.81 81 ARG A N 1
ATOM 657 C CA . ARG A 1 81 ? -23.874 10.565 18.571 1.00 37.81 81 ARG A CA 1
ATOM 658 C C . ARG A 1 81 ? -22.853 9.469 18.867 1.00 37.81 81 ARG A C 1
ATOM 660 O O . ARG A 1 81 ? -22.707 9.071 20.016 1.00 37.81 81 ARG A O 1
ATOM 667 N N . SER A 1 82 ? -22.178 8.966 17.837 1.00 39.34 82 SER A N 1
ATOM 668 C CA . SER A 1 82 ? -20.895 8.309 18.066 1.00 39.34 82 SER A CA 1
ATOM 669 C C . SER A 1 82 ? -19.947 9.399 18.546 1.00 39.34 82 SER A C 1
ATOM 671 O O . SER A 1 82 ? -19.826 10.436 17.896 1.00 39.34 82 SER A O 1
ATOM 673 N N . ILE A 1 83 ? -19.293 9.199 19.685 1.00 41.94 83 ILE A N 1
ATOM 674 C CA . ILE A 1 83 ? -18.014 9.863 19.934 1.00 41.94 83 ILE A CA 1
ATOM 675 C C . ILE A 1 83 ? -17.169 9.479 18.721 1.00 41.94 83 ILE A C 1
ATOM 677 O O . ILE A 1 83 ? -16.949 8.283 18.508 1.00 41.94 83 ILE A O 1
ATOM 681 N N . CYS A 1 84 ? -16.823 10.424 17.845 1.00 43.78 84 CYS A N 1
ATOM 682 C CA . CYS A 1 84 ? -15.977 10.054 16.729 1.00 43.78 84 CYS A CA 1
ATOM 683 C C . CYS A 1 84 ? -14.555 9.903 17.248 1.00 43.78 84 CYS A C 1
ATOM 685 O O . CYS A 1 84 ? -13.831 10.861 17.508 1.00 43.78 84 CYS A O 1
ATOM 687 N N . MET A 1 85 ? -14.187 8.657 17.502 1.00 64.25 85 MET A N 1
ATOM 688 C CA . MET A 1 85 ? -12.795 8.311 17.688 1.00 64.25 85 MET A CA 1
ATOM 689 C C . MET A 1 85 ? -12.116 8.549 16.343 1.00 64.25 85 MET A C 1
ATOM 691 O O . MET A 1 85 ? -12.487 7.913 15.355 1.00 64.25 85 MET A O 1
ATOM 695 N N . THR A 1 86 ? -11.169 9.485 16.299 1.00 84.25 86 THR A N 1
ATOM 696 C CA . THR A 1 86 ? -10.345 9.707 15.110 1.00 84.25 86 THR A CA 1
ATOM 697 C C . THR A 1 86 ? -9.671 8.393 14.730 1.00 84.25 86 THR A C 1
ATOM 699 O O . THR A 1 86 ? -8.961 7.805 15.547 1.00 84.25 86 THR A O 1
ATOM 702 N N . ARG A 1 87 ? -9.904 7.924 13.504 1.00 94.62 87 ARG A N 1
ATOM 703 C CA . ARG A 1 87 ? -9.265 6.737 12.942 1.00 94.62 87 ARG A CA 1
ATOM 704 C C . ARG A 1 87 ? -7.818 7.071 12.600 1.00 94.62 87 ARG A C 1
ATOM 706 O O . ARG A 1 87 ? -7.558 7.970 11.806 1.00 94.62 87 ARG A O 1
ATOM 713 N N . ASN A 1 88 ? -6.881 6.320 13.151 1.00 97.81 88 ASN A N 1
ATOM 714 C CA . ASN A 1 88 ? -5.462 6.474 12.878 1.00 97.81 88 ASN A CA 1
ATOM 715 C C . ASN A 1 88 ? -5.032 5.491 11.786 1.00 97.81 88 ASN A C 1
ATOM 717 O O . ASN A 1 88 ? -5.130 4.275 11.958 1.00 97.81 88 ASN A O 1
ATOM 721 N N . VAL A 1 89 ? -4.539 6.016 10.670 1.00 98.62 89 VAL A N 1
ATOM 722 C CA . VAL A 1 89 ? -3.970 5.239 9.565 1.00 98.62 89 VAL A CA 1
ATOM 723 C C . VAL A 1 89 ? -2.470 5.472 9.545 1.00 98.62 89 VAL A C 1
ATOM 725 O O . VAL A 1 89 ? -2.030 6.616 9.472 1.00 98.62 89 VAL A O 1
ATOM 728 N N . PHE A 1 90 ? -1.683 4.407 9.588 1.00 98.75 90 PHE A N 1
ATOM 729 C CA . PHE A 1 90 ? -0.232 4.489 9.504 1.00 98.75 90 PHE A CA 1
ATOM 730 C C . PHE A 1 90 ? 0.262 3.880 8.195 1.00 98.75 90 PHE A C 1
ATOM 732 O O . PHE A 1 90 ? -0.051 2.733 7.886 1.00 98.75 90 PHE A O 1
ATOM 739 N N . VAL A 1 91 ? 1.021 4.647 7.415 1.00 98.81 91 VAL A N 1
ATOM 740 C CA . VAL A 1 91 ? 1.583 4.205 6.137 1.00 98.81 91 VAL A CA 1
ATOM 741 C C . VAL A 1 91 ? 3.095 4.064 6.260 1.00 98.81 91 VAL A C 1
ATOM 743 O O . VAL A 1 91 ? 3.795 5.033 6.553 1.00 98.81 91 VAL A O 1
ATOM 746 N N . ILE A 1 92 ? 3.598 2.860 5.996 1.00 98.69 92 ILE A N 1
ATOM 747 C CA . ILE A 1 92 ? 5.029 2.553 5.958 1.00 98.69 92 ILE A CA 1
ATOM 748 C C . ILE A 1 92 ? 5.435 2.410 4.490 1.00 98.69 92 ILE A C 1
ATOM 750 O O . ILE A 1 92 ? 4.892 1.569 3.774 1.00 98.69 92 ILE A O 1
ATOM 754 N N . GLY A 1 93 ? 6.391 3.225 4.048 1.00 98.31 93 GLY A N 1
ATOM 755 C CA . GLY A 1 93 ? 6.769 3.414 2.648 1.00 98.31 93 GLY A CA 1
ATOM 756 C C . GLY A 1 93 ? 5.949 4.527 2.000 1.00 98.31 93 GLY A C 1
ATOM 757 O O . GLY A 1 93 ? 4.777 4.338 1.689 1.00 98.31 93 GLY A O 1
ATOM 758 N N . LEU A 1 94 ? 6.570 5.683 1.756 1.00 98.19 94 LEU A N 1
ATOM 759 C CA . LEU A 1 94 ? 5.915 6.896 1.241 1.00 98.19 94 LEU A CA 1
ATOM 760 C C . LEU A 1 94 ? 6.277 7.185 -0.220 1.00 98.19 94 LEU A C 1
ATOM 762 O O . LEU A 1 94 ? 6.211 8.324 -0.670 1.00 98.19 94 LEU A O 1
ATOM 766 N N . GLY A 1 95 ? 6.644 6.156 -0.987 1.00 96.69 95 GLY A N 1
ATOM 767 C CA . GLY A 1 95 ? 6.859 6.267 -2.432 1.00 96.69 95 GLY A CA 1
ATOM 768 C C . GLY A 1 95 ? 5.578 6.605 -3.213 1.00 96.69 95 GLY A C 1
ATOM 769 O O . GLY A 1 95 ? 4.574 7.035 -2.652 1.00 96.69 95 GLY A O 1
ATOM 770 N N . LEU A 1 96 ? 5.584 6.359 -4.528 1.00 97.12 96 LEU A N 1
ATOM 771 C CA . LEU A 1 96 ? 4.434 6.641 -5.400 1.00 97.12 96 LEU A CA 1
ATOM 772 C C . LEU A 1 96 ? 3.128 6.044 -4.848 1.00 97.12 96 LEU A C 1
ATOM 774 O O . LEU A 1 96 ? 2.143 6.762 -4.689 1.00 97.12 96 LEU A O 1
ATOM 778 N N . ILE A 1 97 ? 3.119 4.738 -4.570 1.00 97.88 97 ILE A N 1
ATOM 779 C CA . ILE A 1 97 ? 1.907 4.010 -4.175 1.00 97.88 97 ILE A CA 1
ATOM 780 C C . ILE A 1 97 ? 1.495 4.373 -2.749 1.00 97.88 97 ILE A C 1
ATOM 782 O O . ILE A 1 97 ? 0.378 4.845 -2.543 1.00 97.88 97 ILE A O 1
ATOM 786 N N . GLY A 1 98 ? 2.401 4.224 -1.779 1.00 98.19 98 GLY A N 1
ATOM 787 C CA . GLY A 1 98 ? 2.112 4.532 -0.379 1.00 98.19 98 GLY A CA 1
ATOM 788 C C . GLY A 1 98 ? 1.711 5.989 -0.154 1.00 98.19 98 GLY A C 1
ATOM 789 O O . GLY A 1 98 ? 0.710 6.248 0.509 1.00 98.19 98 GLY A O 1
ATOM 790 N N . GLY A 1 99 ? 2.397 6.943 -0.793 1.00 98.38 99 GLY A N 1
ATOM 791 C CA . GLY A 1 99 ? 2.029 8.357 -0.734 1.00 98.38 99 GLY A CA 1
ATOM 792 C C . GLY A 1 99 ? 0.671 8.652 -1.377 1.00 98.38 99 GLY A C 1
ATOM 793 O O . GLY A 1 99 ? -0.121 9.422 -0.839 1.00 98.38 99 GLY A O 1
ATOM 794 N N . SER A 1 100 ? 0.341 7.998 -2.494 1.00 98.50 100 SER A N 1
ATOM 795 C CA . SER A 1 100 ? -0.972 8.162 -3.138 1.00 98.50 100 SER A CA 1
ATOM 796 C C . SER A 1 100 ? -2.107 7.591 -2.284 1.00 98.50 100 SER A C 1
ATOM 798 O O . SER A 1 100 ? -3.189 8.182 -2.217 1.00 98.50 100 SER A O 1
ATOM 800 N N . ILE A 1 101 ? -1.874 6.463 -1.600 1.00 98.31 101 ILE A N 1
ATOM 801 C CA . ILE A 1 101 ? -2.855 5.897 -0.664 1.00 98.31 101 ILE A CA 1
ATOM 802 C C . ILE A 1 101 ? -3.001 6.803 0.547 1.00 98.31 101 ILE A C 1
ATOM 804 O O . ILE A 1 101 ? -4.129 7.089 0.934 1.00 98.31 101 ILE A O 1
ATOM 808 N N . ALA A 1 102 ? -1.895 7.294 1.107 1.00 98.50 102 ALA A N 1
ATOM 809 C CA . ALA A 1 102 ? -1.926 8.238 2.213 1.00 98.50 102 ALA A CA 1
ATOM 810 C C . ALA A 1 102 ? -2.809 9.448 1.877 1.00 98.50 102 ALA A C 1
ATOM 812 O O . ALA A 1 102 ? -3.775 9.706 2.592 1.00 98.50 102 ALA A O 1
ATOM 813 N N . LEU A 1 103 ? -2.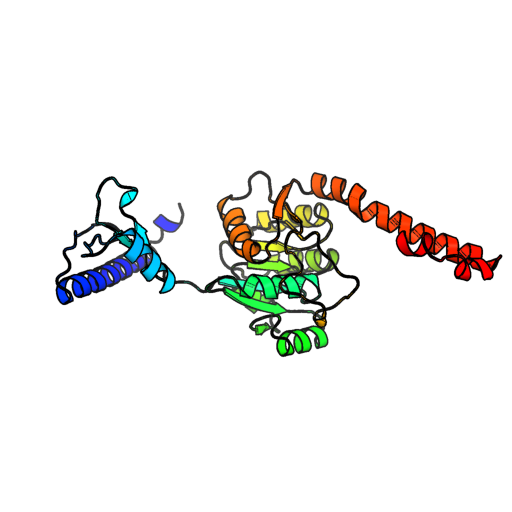562 10.105 0.737 1.00 98.38 103 LEU A N 1
ATOM 814 C CA . LEU A 1 103 ? -3.374 11.219 0.232 1.00 98.38 103 LEU A CA 1
ATOM 815 C C . LEU A 1 103 ? -4.860 10.858 0.073 1.00 98.38 103 LEU A C 1
ATOM 817 O O . LEU A 1 103 ? -5.730 11.666 0.399 1.00 98.38 103 LEU A O 1
ATOM 821 N N . SER A 1 104 ? -5.162 9.653 -0.416 1.00 97.81 104 SER A N 1
ATOM 822 C CA . SER A 1 104 ? -6.542 9.168 -0.555 1.00 97.81 104 SER A CA 1
ATOM 823 C C . SER A 1 104 ? -7.210 8.982 0.812 1.00 97.81 104 SER A C 1
ATOM 825 O O . SER A 1 104 ? -8.322 9.457 1.032 1.00 97.81 104 SER A O 1
ATOM 827 N N . CYS A 1 105 ? -6.517 8.351 1.763 1.00 97.56 105 CYS A N 1
ATOM 828 C CA . CYS A 1 105 ? -7.005 8.104 3.119 1.00 97.56 105 CYS A CA 1
ATOM 829 C C . CYS A 1 105 ? -7.268 9.398 3.899 1.00 97.56 105 CYS A C 1
ATOM 831 O O . CYS A 1 105 ? -8.191 9.430 4.705 1.00 97.56 105 CYS A O 1
ATOM 833 N N . GLN A 1 106 ? -6.530 10.483 3.634 1.00 97.06 106 GLN A N 1
ATOM 834 C CA . GLN A 1 106 ? -6.799 11.791 4.250 1.00 97.06 106 GLN A CA 1
ATOM 835 C C . GLN A 1 106 ? -8.184 12.364 3.886 1.00 97.06 106 GLN A C 1
ATOM 837 O O . GLN A 1 106 ? -8.675 13.262 4.565 1.00 97.06 106 GLN A O 1
ATOM 842 N N . LYS A 1 107 ? -8.839 11.869 2.825 1.00 96.25 107 LYS A N 1
ATOM 843 C CA . LYS A 1 107 ? -10.217 12.264 2.479 1.00 96.25 107 LYS A CA 1
ATOM 844 C C . LYS A 1 107 ? -11.275 11.561 3.320 1.00 96.25 107 LYS A C 1
ATOM 846 O O . LYS A 1 107 ? -12.430 11.991 3.297 1.00 96.25 107 LYS A O 1
ATOM 851 N N . ALA A 1 108 ? -10.905 10.503 4.037 1.00 94.69 108 ALA A N 1
ATOM 852 C CA . ALA A 1 108 ? -11.818 9.844 4.948 1.00 94.69 108 ALA A CA 1
ATOM 853 C C . ALA A 1 108 ? -12.144 10.779 6.126 1.00 94.69 108 ALA A C 1
ATOM 855 O O . ALA A 1 108 ? -11.237 11.400 6.687 1.00 94.69 108 ALA A O 1
ATOM 856 N N . PRO A 1 109 ? -13.426 10.909 6.515 1.00 92.38 109 PRO A N 1
ATOM 857 C CA . PRO A 1 109 ? -13.797 11.731 7.656 1.00 92.38 109 PRO A CA 1
ATOM 858 C C . PRO A 1 109 ? -13.111 11.208 8.916 1.00 92.38 109 PRO A C 1
ATOM 860 O O . PRO A 1 109 ? -12.904 10.001 9.063 1.00 92.38 109 PRO A O 1
ATOM 863 N N . GLU A 1 110 ? -12.762 12.130 9.815 1.00 92.75 110 GLU A N 1
ATOM 864 C CA . GLU A 1 110 ? -12.266 11.799 11.157 1.00 92.75 110 GLU A CA 1
ATOM 865 C C . GLU A 1 110 ? -11.055 10.852 11.105 1.00 92.75 110 GLU A C 1
ATOM 867 O O . GLU A 1 110 ? -10.923 9.951 11.925 1.00 92.75 110 GLU A O 1
ATOM 872 N N . THR A 1 111 ? -10.179 11.024 10.109 1.00 96.25 111 THR A N 1
ATOM 873 C CA . THR A 1 111 ? -9.019 10.156 9.882 1.00 96.25 111 THR A CA 1
ATOM 874 C C . THR A 1 111 ? -7.725 10.955 9.982 1.00 96.25 111 THR A C 1
ATOM 876 O O . THR A 1 111 ? -7.535 11.928 9.256 1.00 96.25 111 THR A O 1
ATOM 879 N N . LYS A 1 112 ? -6.811 10.526 10.857 1.00 97.81 112 LYS A N 1
ATOM 880 C CA . LYS A 1 112 ? -5.438 11.038 10.930 1.00 97.81 112 LYS A CA 1
ATOM 881 C C . LYS A 1 112 ? -4.504 10.030 10.266 1.00 97.81 112 LYS A C 1
ATOM 883 O O . LYS A 1 112 ? -4.595 8.832 10.512 1.00 97.81 112 LYS A O 1
ATOM 888 N N . VAL A 1 113 ? -3.623 10.526 9.404 1.00 98.50 113 VAL A N 1
ATOM 889 C CA . VAL A 1 113 ? -2.709 9.708 8.594 1.00 98.50 113 VAL A CA 1
ATOM 890 C C . VAL A 1 113 ? -1.279 10.033 8.986 1.00 98.50 113 VAL A C 1
ATOM 892 O O . VAL A 1 113 ? -0.857 11.179 8.837 1.00 98.50 113 VAL A O 1
ATOM 895 N N . PHE A 1 114 ? -0.561 9.021 9.449 1.00 98.12 114 PHE A N 1
ATOM 896 C CA . PHE A 1 114 ? 0.850 9.069 9.804 1.00 98.12 114 PHE A CA 1
ATOM 897 C C . PHE A 1 114 ? 1.675 8.383 8.720 1.00 98.12 114 PHE A C 1
ATOM 899 O O . PHE A 1 114 ? 1.195 7.439 8.085 1.00 98.12 114 PHE A O 1
ATOM 906 N N . GLY A 1 115 ? 2.910 8.830 8.516 1.00 98.31 115 GLY A N 1
ATOM 907 C CA . GLY A 1 115 ? 3.791 8.283 7.490 1.00 98.31 115 GLY A CA 1
ATOM 908 C C . GLY A 1 115 ? 5.205 8.035 7.975 1.00 98.31 115 GLY A C 1
ATOM 909 O O . GLY A 1 115 ? 5.770 8.867 8.674 1.00 98.31 115 GLY A O 1
ATOM 910 N N . TYR A 1 116 ? 5.795 6.932 7.530 1.00 98.62 116 TYR A N 1
ATOM 911 C CA . TYR A 1 116 ? 7.217 6.653 7.685 1.00 98.62 116 TYR A CA 1
ATOM 912 C C . TYR A 1 116 ? 7.803 6.157 6.365 1.00 98.62 116 TYR A C 1
ATOM 914 O O . TYR A 1 116 ? 7.186 5.364 5.656 1.00 98.62 116 TYR A O 1
ATOM 922 N N . ASP A 1 117 ? 9.025 6.575 6.058 1.00 98.44 117 ASP A N 1
ATOM 923 C CA . ASP A 1 117 ? 9.843 5.981 5.005 1.00 98.44 117 ASP A CA 1
ATOM 924 C C . ASP A 1 117 ? 11.267 5.810 5.526 1.00 98.44 117 ASP A C 1
ATOM 926 O O . ASP A 1 117 ? 11.736 6.635 6.308 1.00 98.44 117 ASP A O 1
ATOM 930 N N . VAL A 1 118 ? 11.969 4.765 5.087 1.00 96.81 118 VAL A N 1
ATOM 931 C CA . VAL A 1 118 ? 13.356 4.512 5.504 1.00 96.81 118 VAL A CA 1
ATOM 932 C C . VAL A 1 118 ? 14.297 5.634 5.050 1.00 96.81 118 VAL A C 1
ATOM 934 O O . VAL A 1 118 ? 15.268 5.951 5.734 1.00 96.81 118 VAL A O 1
ATOM 937 N N . GLN A 1 119 ? 13.998 6.280 3.918 1.00 97.06 119 GLN A N 1
ATOM 938 C CA . GLN A 1 119 ? 14.805 7.377 3.395 1.00 97.06 119 GLN A CA 1
ATOM 939 C C . GLN A 1 119 ? 14.375 8.710 4.011 1.00 97.06 119 GLN A C 1
ATOM 941 O O . GLN A 1 119 ? 13.262 9.182 3.781 1.00 97.06 119 GLN A O 1
ATOM 946 N N . GLU A 1 120 ? 15.297 9.367 4.714 1.00 97.19 120 GLU A N 1
ATOM 947 C CA . GLU A 1 120 ? 15.087 10.689 5.324 1.00 97.19 120 GLU A CA 1
ATOM 948 C C . GLU A 1 120 ? 14.613 11.729 4.301 1.00 97.19 120 GLU A C 1
ATOM 950 O O . GLU A 1 120 ? 13.601 12.389 4.508 1.00 97.19 120 GLU A O 1
ATOM 955 N N . LYS A 1 121 ? 15.235 11.776 3.116 1.00 97.19 121 LYS A N 1
ATOM 956 C CA . LYS A 1 121 ? 14.808 12.673 2.025 1.00 97.19 121 LYS A CA 1
ATOM 957 C C . LYS A 1 121 ? 13.351 12.455 1.605 1.00 97.19 121 LYS A C 1
ATOM 959 O O . LYS A 1 121 ? 12.657 13.403 1.246 1.00 97.19 121 LYS A O 1
ATOM 964 N N . THR A 1 122 ? 12.877 11.207 1.627 1.00 97.69 122 THR A N 1
ATOM 965 C CA . THR A 1 122 ? 11.473 10.896 1.332 1.00 97.69 122 THR A CA 1
ATOM 966 C C . THR A 1 122 ? 10.564 11.423 2.440 1.00 97.69 122 THR A C 1
ATOM 968 O O . THR A 1 122 ? 9.515 11.982 2.130 1.00 97.69 122 THR A O 1
ATOM 971 N N . ARG A 1 123 ? 10.972 11.294 3.709 1.00 98.19 123 ARG A N 1
ATOM 972 C CA . ARG A 1 123 ? 10.253 11.830 4.876 1.00 98.19 123 ARG A CA 1
ATOM 973 C C . ARG A 1 123 ? 10.141 13.356 4.830 1.00 98.19 123 ARG A C 1
ATOM 975 O O . ARG A 1 123 ? 9.035 13.882 4.933 1.00 98.19 123 ARG A O 1
ATOM 982 N N . GLU A 1 124 ? 11.245 14.053 4.574 1.00 97.81 124 GLU A N 1
ATOM 983 C CA . GLU A 1 124 ? 11.279 15.514 4.421 1.00 97.81 124 GLU A CA 1
ATOM 984 C C . GLU A 1 124 ? 10.331 15.995 3.315 1.00 97.81 124 GLU A C 1
ATOM 986 O O . GLU A 1 124 ? 9.506 16.886 3.524 1.00 97.81 124 GLU A O 1
ATOM 991 N N . LEU A 1 125 ? 10.402 15.365 2.137 1.00 97.69 125 LEU A N 1
ATOM 992 C CA . LEU A 1 125 ? 9.528 15.693 1.011 1.00 97.69 125 LEU A CA 1
ATOM 993 C C . LEU A 1 125 ? 8.061 15.364 1.306 1.00 97.69 125 LEU A C 1
ATOM 995 O O . LEU A 1 125 ? 7.181 16.137 0.932 1.00 97.69 125 LEU A O 1
ATOM 999 N N . ALA A 1 126 ? 7.781 14.243 1.975 1.00 98.25 126 ALA A N 1
ATOM 1000 C CA . ALA A 1 126 ? 6.425 13.865 2.359 1.00 98.25 126 ALA A CA 1
ATOM 1001 C C . ALA A 1 126 ? 5.792 14.899 3.299 1.00 98.25 126 ALA A C 1
ATOM 1003 O O . ALA A 1 126 ? 4.627 15.254 3.106 1.00 98.25 126 ALA A O 1
ATOM 1004 N N . ALA A 1 127 ? 6.562 15.404 4.269 1.00 97.81 127 ALA A N 1
ATOM 1005 C CA . ALA A 1 127 ? 6.134 16.472 5.166 1.00 97.81 127 ALA A CA 1
ATOM 1006 C C . ALA A 1 127 ? 5.907 17.783 4.400 1.00 97.81 127 ALA A C 1
ATOM 1008 O O . ALA A 1 127 ? 4.834 18.374 4.496 1.00 97.81 127 ALA A O 1
ATOM 1009 N N . ALA A 1 128 ? 6.870 18.202 3.571 1.00 97.50 128 ALA A N 1
ATOM 1010 C CA . ALA A 1 128 ? 6.775 19.441 2.795 1.00 97.50 128 ALA A CA 1
ATOM 1011 C C . ALA A 1 128 ? 5.575 19.459 1.829 1.00 97.50 128 ALA A C 1
ATOM 1013 O O . ALA A 1 128 ? 4.977 20.508 1.590 1.00 97.50 128 ALA A O 1
ATOM 1014 N N . LEU A 1 129 ? 5.215 18.298 1.277 1.00 97.19 129 LEU A N 1
ATOM 1015 C CA . LEU A 1 129 ? 4.106 18.134 0.335 1.00 97.19 129 LEU A CA 1
ATOM 1016 C C . LEU A 1 129 ? 2.779 17.739 1.008 1.00 97.19 129 LEU A C 1
ATOM 1018 O O . LEU A 1 129 ? 1.793 17.535 0.301 1.00 97.19 129 LEU A O 1
ATOM 1022 N N . ASN A 1 130 ? 2.729 17.636 2.342 1.00 97.62 130 ASN A N 1
ATOM 1023 C CA . ASN A 1 130 ? 1.557 17.185 3.107 1.00 97.62 130 ASN A CA 1
ATOM 1024 C C . ASN A 1 130 ? 0.982 15.840 2.610 1.00 97.62 130 ASN A C 1
ATOM 1026 O O . ASN A 1 130 ? -0.233 15.631 2.553 1.00 97.62 130 ASN A O 1
ATOM 1030 N N . ILE A 1 131 ? 1.863 14.906 2.233 1.00 98.25 131 ILE A N 1
ATOM 1031 C CA . ILE A 1 131 ? 1.483 13.550 1.790 1.00 98.25 131 ILE A CA 1
ATOM 1032 C C . ILE A 1 131 ? 0.798 12.769 2.913 1.00 98.25 131 ILE A C 1
ATOM 1034 O O . ILE A 1 131 ? -0.075 11.934 2.667 1.00 98.25 131 ILE A O 1
ATOM 1038 N N . VAL A 1 132 ? 1.170 13.083 4.150 1.00 98.38 132 VAL A N 1
ATOM 1039 C CA . VAL A 1 132 ? 0.571 12.611 5.398 1.00 98.38 132 VAL A CA 1
ATOM 1040 C C . VAL A 1 132 ? 0.323 13.809 6.311 1.00 98.38 132 VAL A C 1
ATOM 1042 O O . VAL A 1 132 ? 0.903 14.873 6.102 1.00 98.38 132 VAL A O 1
ATOM 1045 N N . HIS A 1 133 ? -0.514 13.637 7.335 1.00 98.19 133 HIS A N 1
ATOM 1046 C CA . HIS A 1 133 ? -0.719 14.679 8.344 1.00 98.19 133 HIS A CA 1
ATOM 1047 C C . HIS A 1 133 ? 0.508 14.843 9.245 1.00 98.19 133 HIS A C 1
ATOM 1049 O O . HIS A 1 133 ? 0.763 15.929 9.753 1.00 98.19 133 HIS A O 1
ATOM 1055 N N . GLU A 1 134 ? 1.238 13.752 9.475 1.00 97.81 134 GLU A N 1
ATOM 1056 C CA . GLU A 1 134 ? 2.410 13.727 10.341 1.00 97.81 134 GLU A CA 1
ATOM 1057 C C . GLU A 1 134 ? 3.389 12.659 9.851 1.00 97.81 134 GLU A C 1
ATOM 1059 O O . GLU A 1 134 ? 3.009 11.508 9.622 1.00 97.81 134 GLU A O 1
ATOM 1064 N N . VAL A 1 135 ? 4.648 13.050 9.671 1.00 98.19 135 VAL A N 1
ATOM 1065 C CA . VAL A 1 135 ? 5.741 12.112 9.421 1.00 98.19 135 VAL A CA 1
ATOM 1066 C C . VAL A 1 135 ? 6.340 11.730 10.769 1.00 98.19 135 VAL A C 1
ATOM 1068 O O . VAL A 1 135 ? 6.635 12.606 11.577 1.00 98.19 135 VAL A O 1
ATOM 1071 N N . VAL A 1 136 ? 6.475 10.432 11.018 1.00 96.94 136 VAL A N 1
ATOM 1072 C CA . VAL A 1 136 ? 6.961 9.887 12.292 1.00 96.94 136 VAL A CA 1
ATOM 1073 C C . VAL A 1 136 ? 8.382 9.355 12.136 1.00 96.94 136 VAL A C 1
ATOM 1075 O O . VAL A 1 136 ? 8.764 8.928 11.049 1.00 96.94 136 VAL A O 1
ATOM 1078 N N . GLU A 1 137 ? 9.146 9.349 13.226 1.00 94.75 137 GLU A N 1
ATOM 1079 C CA . GLU A 1 137 ? 10.469 8.705 13.297 1.00 94.75 137 GLU A CA 1
ATOM 1080 C C . GLU A 1 137 ? 10.402 7.359 14.041 1.00 94.75 137 GLU A C 1
ATOM 1082 O O . GLU A 1 137 ? 11.075 6.404 13.656 1.00 94.75 137 GLU A O 1
ATOM 1087 N N . ASP A 1 138 ? 9.545 7.256 15.064 1.00 95.50 138 ASP A N 1
ATOM 1088 C CA . ASP A 1 138 ? 9.307 6.023 15.819 1.00 95.50 138 ASP A CA 1
ATOM 1089 C C . ASP A 1 138 ? 8.149 5.220 15.201 1.00 95.50 138 ASP A C 1
ATOM 1091 O O . ASP A 1 138 ? 6.964 5.541 15.347 1.00 95.50 138 ASP A O 1
ATOM 1095 N N . VAL A 1 139 ? 8.517 4.164 14.475 1.00 96.75 139 VAL A N 1
ATOM 1096 C CA . VAL A 1 139 ? 7.583 3.287 13.758 1.00 96.75 139 VAL A CA 1
ATOM 1097 C C . VAL A 1 139 ? 6.747 2.444 14.725 1.00 96.75 139 VAL A C 1
ATOM 1099 O O . VAL A 1 139 ? 5.557 2.240 14.475 1.00 96.75 139 VAL A O 1
ATOM 1102 N N . GLU A 1 140 ? 7.327 1.982 15.836 1.00 96.50 140 GLU A N 1
ATOM 1103 C CA . GLU A 1 140 ? 6.627 1.137 16.809 1.00 96.50 140 GLU A CA 1
ATOM 1104 C C . GLU A 1 140 ? 5.588 1.956 17.581 1.00 96.50 140 GLU A C 1
ATOM 1106 O O . GLU A 1 140 ? 4.429 1.543 17.708 1.00 96.50 140 GLU A O 1
ATOM 1111 N N . GLN A 1 141 ? 5.957 3.165 18.018 1.00 95.38 141 GLN A N 1
ATOM 1112 C CA . GLN A 1 141 ? 5.020 4.085 18.655 1.00 95.38 141 GLN A CA 1
ATOM 1113 C C . GLN A 1 141 ? 3.844 4.399 17.722 1.00 95.38 141 GLN A C 1
ATOM 1115 O O . GLN A 1 141 ? 2.686 4.340 18.150 1.00 95.38 141 GLN A O 1
ATOM 1120 N N . ALA A 1 142 ? 4.112 4.667 16.441 1.00 96.56 142 ALA A N 1
ATOM 1121 C CA . ALA A 1 142 ? 3.066 4.936 15.461 1.00 96.56 142 ALA A CA 1
ATOM 1122 C C . ALA A 1 142 ? 2.159 3.728 15.196 1.00 96.56 142 ALA A C 1
ATOM 1124 O O . ALA A 1 142 ? 0.935 3.875 15.137 1.00 96.56 142 ALA A O 1
ATOM 1125 N N . ALA A 1 143 ? 2.726 2.525 15.114 1.00 97.50 143 ALA A N 1
ATOM 1126 C CA . ALA A 1 143 ? 1.957 1.294 14.984 1.00 97.50 143 ALA A CA 1
ATOM 1127 C C . ALA A 1 143 ? 1.055 1.042 16.206 1.00 97.50 143 ALA A C 1
ATOM 1129 O O . ALA A 1 143 ? -0.094 0.625 16.047 1.00 97.50 143 ALA A O 1
ATOM 1130 N N . SER A 1 144 ? 1.517 1.372 17.418 1.00 96.88 144 SER A N 1
ATOM 1131 C CA . SER A 1 144 ? 0.746 1.182 18.656 1.00 96.88 144 SER A CA 1
ATOM 1132 C C . SER A 1 144 ? -0.526 2.032 18.745 1.00 96.88 144 SER A C 1
ATOM 1134 O O . SER A 1 144 ? -1.463 1.685 19.467 1.00 96.88 144 SER A O 1
ATOM 1136 N N . MET A 1 145 ? -0.588 3.134 17.991 1.00 95.81 145 MET A N 1
ATOM 1137 C CA . MET A 1 145 ? -1.758 4.007 17.914 1.00 95.81 145 MET A CA 1
ATOM 1138 C C . MET A 1 145 ? -2.613 3.784 16.661 1.00 95.81 145 MET A C 1
ATOM 1140 O O . MET A 1 145 ? -3.686 4.387 16.564 1.00 95.81 145 MET A O 1
ATOM 1144 N N . ALA A 1 146 ? -2.172 2.957 15.712 1.00 97.88 146 ALA A N 1
ATOM 1145 C CA . ALA A 1 146 ? -2.830 2.769 14.425 1.00 97.88 146 ALA A CA 1
ATOM 1146 C C . ALA A 1 146 ? -4.047 1.836 14.524 1.00 97.88 146 ALA A C 1
ATOM 1148 O O . ALA A 1 146 ? -3.991 0.776 15.141 1.00 97.88 146 ALA A O 1
ATOM 1149 N N . ASP A 1 147 ? -5.149 2.228 13.884 1.00 97.56 147 ASP A N 1
ATOM 1150 C CA . ASP A 1 147 ? -6.304 1.355 13.641 1.00 97.56 147 ASP A CA 1
ATOM 1151 C C . ASP A 1 147 ? -6.144 0.595 12.314 1.00 97.56 147 ASP A C 1
ATOM 1153 O O . ASP A 1 147 ? -6.647 -0.520 12.168 1.00 97.56 147 ASP A O 1
ATOM 1157 N N . VAL A 1 148 ? -5.418 1.187 11.355 1.00 98.50 148 VAL A N 1
ATOM 1158 C CA . VAL A 1 148 ? -5.020 0.545 10.096 1.00 98.50 148 VAL A CA 1
ATOM 1159 C C . VAL A 1 148 ? -3.545 0.822 9.809 1.00 98.50 148 VAL A C 1
ATOM 1161 O O . VAL A 1 148 ? -3.124 1.978 9.843 1.00 98.50 148 VAL A O 1
ATOM 1164 N N . ILE A 1 149 ? -2.777 -0.216 9.479 1.00 98.81 149 ILE A N 1
ATOM 1165 C CA . ILE A 1 149 ? -1.388 -0.119 9.012 1.00 98.81 149 ILE A CA 1
ATOM 1166 C C . ILE A 1 149 ? -1.337 -0.536 7.539 1.00 98.81 149 ILE A C 1
ATOM 1168 O O . ILE A 1 149 ? -1.853 -1.589 7.171 1.00 98.81 149 ILE A O 1
ATOM 1172 N N . ILE A 1 150 ? -0.723 0.290 6.692 1.00 98.88 150 ILE A N 1
ATOM 1173 C CA . ILE A 1 150 ? -0.626 0.076 5.246 1.00 98.88 150 ILE A CA 1
ATOM 1174 C C . ILE A 1 150 ? 0.844 0.021 4.834 1.00 98.88 150 ILE A C 1
ATOM 1176 O O . ILE A 1 150 ? 1.575 1.005 4.966 1.00 98.88 150 ILE A O 1
ATOM 1180 N N . PHE A 1 151 ? 1.262 -1.102 4.256 1.00 98.81 151 PHE A N 1
ATOM 1181 C CA . PHE A 1 151 ? 2.574 -1.242 3.637 1.00 98.81 151 PHE A CA 1
ATOM 1182 C C . PHE A 1 151 ? 2.565 -0.761 2.181 1.00 98.81 151 PHE A C 1
ATOM 1184 O O . PHE A 1 151 ? 2.146 -1.462 1.259 1.00 98.81 151 PHE A O 1
ATOM 1191 N N . GLY A 1 152 ? 3.090 0.445 1.978 1.00 97.94 152 GLY A N 1
ATOM 1192 C CA . GLY A 1 152 ? 3.416 1.049 0.685 1.00 97.94 152 GLY A CA 1
ATOM 1193 C C . GLY A 1 152 ? 4.827 0.712 0.184 1.00 97.94 152 GLY A C 1
ATOM 1194 O O . GLY A 1 152 ? 5.393 1.475 -0.601 1.00 97.94 152 GLY A O 1
ATOM 1195 N N . THR A 1 15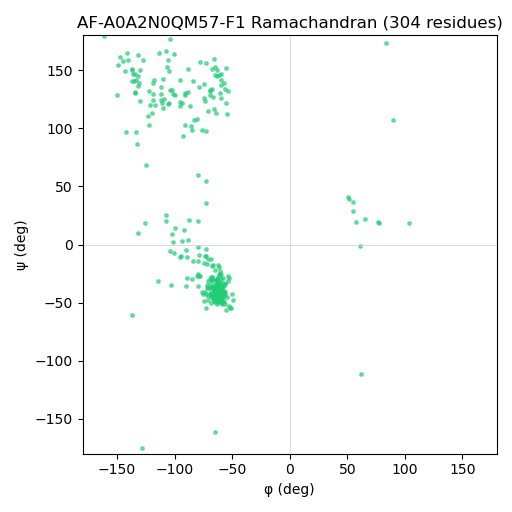3 ? 5.430 -0.374 0.683 1.00 97.56 153 THR A N 1
ATOM 1196 C CA . THR A 1 153 ? 6.822 -0.769 0.402 1.00 97.56 153 THR A CA 1
ATOM 1197 C C . THR A 1 153 ? 6.912 -1.881 -0.651 1.00 97.56 153 THR A C 1
ATOM 1199 O O . THR A 1 153 ? 5.924 -2.569 -0.910 1.00 97.56 153 THR A O 1
ATOM 1202 N N . PRO A 1 154 ? 8.097 -2.114 -1.252 1.00 95.50 154 PRO A N 1
ATOM 1203 C CA . PRO A 1 154 ? 8.339 -3.321 -2.039 1.00 95.50 154 PRO A CA 1
ATOM 1204 C C . PRO A 1 154 ? 8.062 -4.601 -1.235 1.00 95.50 154 PRO A C 1
ATOM 1206 O O . PRO A 1 154 ? 8.267 -4.630 -0.022 1.00 95.50 154 PRO A O 1
ATOM 1209 N N . VAL A 1 155 ? 7.682 -5.684 -1.921 1.00 95.81 155 VAL A N 1
ATOM 1210 C CA . VAL A 1 155 ? 7.270 -6.963 -1.304 1.00 95.81 155 VAL A CA 1
ATOM 1211 C C . VAL A 1 155 ? 8.268 -7.462 -0.253 1.00 95.81 155 VAL A C 1
ATOM 1213 O O . VAL A 1 155 ? 7.877 -7.768 0.867 1.00 95.81 155 VAL A O 1
ATOM 1216 N N . ASN A 1 156 ? 9.567 -7.472 -0.560 1.00 96.12 156 ASN A N 1
ATOM 1217 C CA . ASN A 1 156 ? 10.585 -7.953 0.385 1.00 96.12 156 ASN A CA 1
ATOM 1218 C C . ASN A 1 156 ? 10.681 -7.090 1.653 1.00 96.12 156 ASN A C 1
ATOM 1220 O O . ASN A 1 156 ? 10.890 -7.619 2.741 1.00 96.12 156 ASN A O 1
ATOM 1224 N N . ALA A 1 157 ? 10.496 -5.774 1.528 1.00 97.62 157 ALA A N 1
ATOM 1225 C CA . ALA A 1 157 ? 10.463 -4.876 2.678 1.00 97.62 157 ALA A CA 1
ATOM 1226 C C . ALA A 1 157 ? 9.168 -5.051 3.486 1.00 97.62 157 ALA A C 1
ATOM 1228 O O . ALA A 1 157 ? 9.206 -4.997 4.710 1.00 97.62 157 ALA A O 1
ATOM 1229 N N . THR A 1 158 ? 8.040 -5.334 2.827 1.00 98.38 158 THR A N 1
ATOM 1230 C CA . THR A 1 158 ? 6.787 -5.688 3.513 1.00 98.38 158 THR A CA 1
ATOM 1231 C C . THR A 1 158 ? 6.981 -6.928 4.385 1.00 98.38 158 THR A C 1
ATOM 1233 O O . THR A 1 158 ? 6.611 -6.904 5.553 1.00 98.38 158 THR A O 1
ATOM 1236 N N . LEU A 1 159 ? 7.624 -7.980 3.868 1.00 98.19 159 LEU A N 1
ATOM 1237 C CA . LEU A 1 159 ? 7.900 -9.199 4.642 1.00 98.19 159 LEU A CA 1
ATOM 1238 C C . LEU A 1 159 ? 8.775 -8.931 5.871 1.00 98.19 159 LEU A C 1
ATOM 1240 O O . LEU A 1 159 ? 8.496 -9.479 6.934 1.00 98.19 159 LEU A O 1
ATOM 1244 N N . TYR A 1 160 ? 9.784 -8.066 5.735 1.00 97.75 160 TYR A N 1
ATOM 1245 C CA . TYR A 1 160 ? 10.599 -7.613 6.863 1.00 97.75 160 TYR A CA 1
ATOM 1246 C C . TYR A 1 160 ? 9.740 -6.928 7.936 1.00 97.75 160 TYR A C 1
ATOM 1248 O O . TYR A 1 160 ? 9.771 -7.326 9.097 1.00 97.75 160 TYR A O 1
ATOM 1256 N N . TRP A 1 161 ? 8.897 -5.964 7.556 1.00 97.69 161 TRP A N 1
ATOM 1257 C CA . TRP A 1 161 ? 8.023 -5.290 8.518 1.00 97.69 161 TRP A CA 1
ATOM 1258 C C . TRP A 1 161 ? 6.987 -6.221 9.155 1.00 97.69 161 TRP A C 1
ATOM 1260 O O . TRP A 1 161 ? 6.646 -6.049 10.322 1.00 97.69 161 TRP A O 1
ATOM 1270 N N . MET A 1 162 ? 6.496 -7.223 8.422 1.00 97.81 162 MET A N 1
ATOM 1271 C CA . MET A 1 162 ? 5.628 -8.260 8.985 1.00 97.81 162 MET A CA 1
ATOM 1272 C C . MET A 1 162 ? 6.340 -9.091 10.058 1.00 97.81 162 MET A C 1
ATOM 1274 O O . MET A 1 162 ? 5.686 -9.553 10.989 1.00 97.81 162 MET A O 1
ATOM 1278 N N . ASP A 1 163 ? 7.656 -9.287 9.954 1.00 96.75 163 ASP A N 1
ATOM 1279 C CA . ASP A 1 163 ? 8.438 -9.931 11.009 1.00 96.75 163 ASP A CA 1
ATOM 1280 C C . ASP A 1 163 ? 8.622 -9.024 12.229 1.00 96.75 163 ASP A C 1
ATOM 1282 O O . ASP A 1 163 ? 8.408 -9.486 13.350 1.00 96.75 163 ASP A O 1
ATOM 1286 N N . GLU A 1 164 ? 8.916 -7.739 12.028 1.00 95.81 164 GLU A N 1
ATOM 1287 C CA . GLU A 1 164 ? 9.045 -6.763 13.121 1.00 95.81 164 GLU A CA 1
ATOM 1288 C C . GLU A 1 164 ? 7.736 -6.606 13.916 1.00 95.81 164 GLU A C 1
ATOM 1290 O O . GLU A 1 164 ? 7.731 -6.695 15.147 1.00 95.81 164 GLU A O 1
ATOM 1295 N N . LEU A 1 165 ? 6.599 -6.484 13.214 1.00 94.25 165 LEU A N 1
ATOM 1296 C CA . LEU A 1 165 ? 5.264 -6.304 13.802 1.00 94.25 165 LEU A CA 1
ATOM 1297 C C . LEU A 1 165 ? 4.899 -7.352 14.854 1.00 94.25 165 LEU A C 1
ATOM 1299 O O . LEU A 1 165 ? 4.118 -7.076 15.763 1.00 94.25 165 LEU A O 1
ATOM 1303 N N . LYS A 1 166 ? 5.445 -8.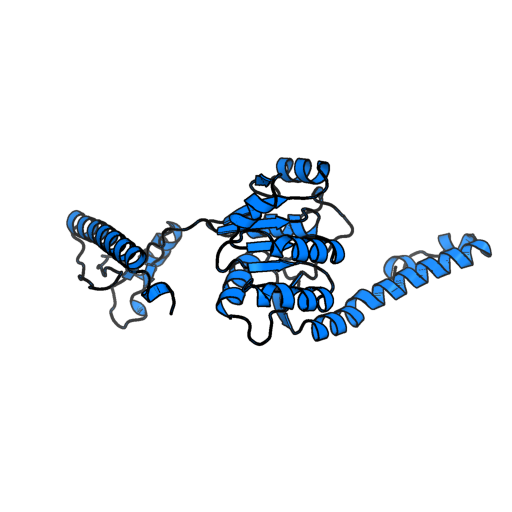566 14.742 1.00 92.31 166 LYS A N 1
ATOM 1304 C CA . LYS A 1 166 ? 5.177 -9.662 15.681 1.00 92.31 166 LYS A CA 1
ATOM 1305 C C . LYS A 1 166 ? 5.597 -9.346 17.108 1.00 92.31 166 LYS A C 1
ATOM 1307 O O . LYS A 1 166 ? 5.111 -10.028 18.013 1.00 92.31 166 LYS A O 1
ATOM 1312 N N . ASN A 1 167 ? 6.529 -8.416 17.286 1.00 93.44 167 ASN A N 1
ATOM 1313 C CA . ASN A 1 167 ? 7.091 -8.051 18.580 1.00 93.44 167 ASN A CA 1
ATOM 1314 C C . ASN A 1 167 ? 6.544 -6.717 19.097 1.00 93.44 167 ASN A C 1
ATOM 1316 O O . ASN A 1 167 ? 6.833 -6.350 20.231 1.00 93.44 167 ASN A O 1
ATOM 1320 N N . TRP A 1 168 ? 5.747 -6.011 18.296 1.00 95.06 168 TRP A N 1
ATOM 1321 C CA . TRP A 1 168 ? 5.233 -4.695 18.647 1.00 95.06 168 TRP A CA 1
ATOM 1322 C C . TRP A 1 168 ? 3.923 -4.782 19.417 1.00 95.06 168 TRP A C 1
ATOM 1324 O O . TRP A 1 168 ? 3.098 -5.682 19.228 1.00 95.06 168 TRP A O 1
ATOM 1334 N N . LYS A 1 169 ? 3.689 -3.779 20.261 1.00 95.25 169 LYS A N 1
ATOM 1335 C CA . LYS A 1 169 ? 2.398 -3.594 20.918 1.00 95.25 169 LYS A CA 1
ATOM 1336 C C . LYS A 1 169 ? 1.424 -2.907 19.963 1.00 95.25 169 LYS A C 1
ATOM 1338 O O . LYS A 1 169 ? 1.533 -1.710 19.723 1.00 95.25 169 LYS A O 1
ATOM 1343 N N . LEU A 1 170 ? 0.439 -3.650 19.470 1.00 96.69 170 LEU A N 1
ATOM 1344 C CA . LEU A 1 170 ? -0.582 -3.143 18.550 1.00 96.69 170 LEU A CA 1
ATOM 1345 C C . LEU A 1 170 ? -1.933 -2.946 19.244 1.00 96.69 170 LEU A C 1
ATOM 1347 O O . LEU A 1 170 ? -2.221 -3.561 20.276 1.00 96.69 170 LEU A O 1
ATOM 1351 N N . LYS A 1 171 ? -2.793 -2.105 18.659 1.00 95.00 171 LYS A N 1
ATOM 1352 C CA . LYS A 1 171 ? -4.184 -1.998 19.104 1.00 95.00 171 LYS A CA 1
ATOM 1353 C C . LYS A 1 171 ? -4.924 -3.326 18.904 1.00 95.00 171 LYS A C 1
ATOM 1355 O O . LYS A 1 171 ? -4.735 -3.988 17.879 1.00 95.00 171 LYS A O 1
ATOM 1360 N N . PRO A 1 172 ? -5.854 -3.679 19.808 1.00 91.12 172 PRO A N 1
ATOM 1361 C CA . PRO A 1 172 ? -6.807 -4.744 19.539 1.00 91.12 172 PRO A CA 1
ATOM 1362 C C . PRO A 1 172 ? -7.588 -4.439 18.256 1.00 91.12 172 PRO A C 1
ATOM 1364 O O . PRO A 1 172 ? -8.106 -3.333 18.100 1.00 91.12 172 PRO A O 1
ATOM 1367 N N . ASN A 1 173 ? -7.733 -5.432 17.378 1.00 90.81 173 ASN A N 1
ATOM 1368 C CA . ASN A 1 173 ? -8.446 -5.311 16.100 1.00 90.81 173 ASN A CA 1
ATOM 1369 C C . ASN A 1 173 ? -7.800 -4.362 15.071 1.00 90.81 173 ASN A C 1
ATOM 1371 O O . ASN A 1 173 ? -8.517 -3.880 14.191 1.00 90.81 173 ASN A O 1
ATOM 1375 N N . VAL A 1 174 ? -6.495 -4.075 15.172 1.00 96.44 174 VAL A N 1
ATOM 1376 C CA . VAL A 1 174 ? -5.769 -3.390 14.091 1.00 96.44 174 VAL A CA 1
ATOM 1377 C C . VAL A 1 174 ? -5.895 -4.189 12.791 1.00 96.44 174 VAL A C 1
ATOM 1379 O O . VAL A 1 174 ? -5.807 -5.418 12.799 1.00 96.44 174 VAL A O 1
ATOM 1382 N N . ILE A 1 175 ? -6.099 -3.490 11.675 1.00 98.19 175 ILE A N 1
ATOM 1383 C CA . ILE A 1 175 ? -6.068 -4.092 10.339 1.00 98.19 175 ILE A CA 1
ATOM 1384 C C . ILE A 1 175 ? -4.730 -3.766 9.699 1.00 98.19 175 ILE A C 1
ATOM 1386 O O . ILE A 1 175 ? -4.338 -2.602 9.629 1.00 98.19 175 ILE A O 1
ATOM 1390 N N . ILE A 1 176 ? -4.051 -4.780 9.183 1.00 98.56 176 ILE A N 1
ATOM 1391 C CA . ILE A 1 176 ? -2.816 -4.605 8.425 1.00 98.56 176 ILE A CA 1
ATOM 1392 C C . ILE A 1 176 ? -3.084 -4.975 6.967 1.00 98.56 176 ILE A C 1
ATOM 1394 O O . ILE A 1 176 ? -3.749 -5.966 6.683 1.00 98.56 176 ILE A O 1
ATOM 1398 N N . THR A 1 177 ? -2.600 -4.162 6.037 1.00 98.81 177 THR A N 1
ATOM 1399 C CA . THR A 1 177 ? -2.697 -4.412 4.594 1.00 98.81 177 THR A CA 1
ATOM 1400 C C . THR A 1 177 ? -1.410 -3.988 3.911 1.00 98.81 177 THR A C 1
ATOM 1402 O O . THR A 1 177 ? -0.601 -3.244 4.465 1.00 98.81 177 THR A O 1
ATOM 1405 N N . ASP A 1 178 ? -1.223 -4.431 2.677 1.00 98.81 178 ASP A N 1
ATOM 1406 C CA . ASP A 1 178 ? -0.107 -4.026 1.837 1.00 98.81 178 ASP A CA 1
ATOM 1407 C C . ASP A 1 178 ? -0.579 -3.542 0.461 1.00 98.81 178 ASP A C 1
ATOM 1409 O O . ASP A 1 178 ? -1.777 -3.400 0.213 1.00 98.81 178 ASP A O 1
ATOM 1413 N N . THR A 1 179 ? 0.382 -3.239 -0.409 1.00 98.31 179 THR A N 1
ATOM 1414 C CA . THR A 1 179 ? 0.146 -2.780 -1.786 1.00 98.31 179 THR A CA 1
ATOM 1415 C C . THR A 1 179 ? 0.989 -3.524 -2.825 1.00 98.31 179 THR A C 1
ATOM 1417 O O . THR A 1 179 ? 1.065 -3.110 -3.981 1.00 98.31 179 THR A O 1
ATOM 1420 N N . GLY A 1 180 ? 1.657 -4.604 -2.417 1.00 96.69 180 GLY A N 1
ATOM 1421 C CA . GLY A 1 180 ? 2.584 -5.373 -3.236 1.00 96.69 180 GLY A CA 1
ATOM 1422 C C . GLY A 1 180 ? 1.920 -6.028 -4.447 1.00 96.69 180 GLY A C 1
ATOM 1423 O O . GLY A 1 180 ? 0.753 -6.413 -4.410 1.00 96.69 180 GLY A O 1
ATOM 1424 N N . SER A 1 181 ? 2.694 -6.206 -5.515 1.00 93.75 181 SER A N 1
ATOM 1425 C CA . SER A 1 181 ? 2.209 -6.765 -6.781 1.00 93.75 181 SER A CA 1
ATOM 1426 C C . SER A 1 181 ? 2.053 -8.290 -6.788 1.00 93.75 181 SER A C 1
ATOM 1428 O O . SER A 1 181 ? 1.502 -8.834 -7.739 1.00 93.75 181 SER A O 1
ATOM 1430 N N . THR A 1 182 ? 2.527 -8.987 -5.749 1.00 96.38 182 THR A N 1
ATOM 1431 C CA . THR A 1 182 ? 2.400 -10.443 -5.569 1.00 96.38 182 THR A CA 1
ATOM 1432 C C . THR A 1 182 ? 1.890 -10.761 -4.165 1.00 96.38 182 THR A C 1
ATOM 1434 O O . THR A 1 182 ? 2.282 -10.109 -3.195 1.00 96.38 182 THR A O 1
ATOM 1437 N N . LYS A 1 183 ? 0.980 -11.733 -4.040 1.00 98.19 183 LYS A N 1
ATOM 1438 C CA . LYS A 1 183 ? 0.183 -11.975 -2.825 1.00 98.19 183 LYS A CA 1
ATOM 1439 C C . LYS A 1 183 ? 0.475 -13.296 -2.139 1.00 98.19 183 LYS A C 1
ATOM 1441 O O . LYS A 1 183 ? 0.419 -13.327 -0.915 1.00 98.19 183 LYS A O 1
ATOM 1446 N N . SER A 1 184 ? 0.858 -14.358 -2.846 1.00 97.38 184 SER A N 1
ATOM 1447 C CA . SER A 1 184 ? 1.042 -15.683 -2.228 1.00 97.38 184 SER A CA 1
ATOM 1448 C C . SER A 1 184 ? 2.093 -15.670 -1.119 1.00 97.38 184 SER A C 1
ATOM 1450 O O . SER A 1 184 ? 1.882 -16.250 -0.056 1.00 97.38 184 SER A O 1
ATOM 1452 N N . LEU A 1 185 ? 3.223 -14.991 -1.339 1.00 96.69 185 LEU A N 1
ATOM 1453 C CA . LEU A 1 185 ? 4.306 -14.923 -0.353 1.00 96.69 185 LEU A CA 1
ATOM 1454 C C . LEU A 1 185 ? 3.909 -14.094 0.877 1.00 96.69 185 LEU A C 1
ATOM 1456 O O . LEU A 1 185 ? 4.167 -14.502 2.008 1.00 96.69 185 LEU A O 1
ATOM 1460 N N . ILE A 1 186 ? 3.241 -12.965 0.647 1.00 98.31 186 ILE A N 1
ATOM 1461 C CA . ILE A 1 186 ? 2.752 -12.071 1.699 1.00 98.31 186 ILE A CA 1
ATOM 1462 C C . ILE A 1 186 ? 1.675 -12.773 2.526 1.00 98.31 186 ILE A C 1
ATOM 1464 O O . ILE A 1 186 ? 1.778 -12.834 3.746 1.00 98.31 186 ILE A O 1
ATOM 1468 N N . MET A 1 187 ? 0.687 -13.389 1.878 1.00 98.19 187 MET A N 1
ATOM 1469 C CA . MET A 1 187 ? -0.397 -14.082 2.571 1.00 98.19 187 MET A CA 1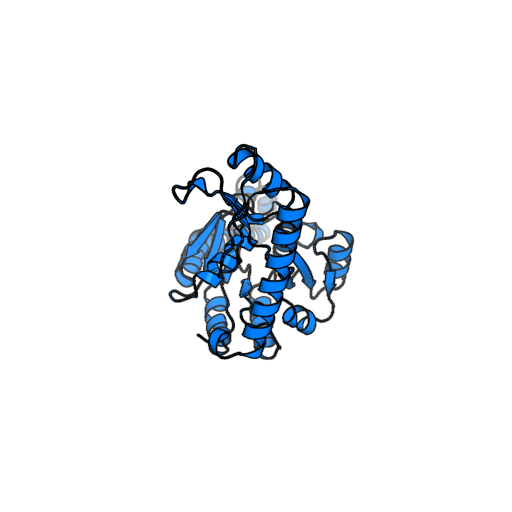
ATOM 1470 C C . MET A 1 187 ? 0.074 -15.353 3.281 1.00 98.19 187 MET A C 1
ATOM 1472 O O . MET A 1 187 ? -0.440 -15.677 4.347 1.00 98.19 187 MET A O 1
ATOM 1476 N N . LYS A 1 188 ? 1.112 -16.034 2.776 1.00 97.38 188 LYS A N 1
ATOM 1477 C CA . LYS A 1 188 ? 1.776 -17.110 3.527 1.00 97.38 188 LYS A CA 1
ATOM 1478 C C . LYS A 1 188 ? 2.364 -16.587 4.839 1.00 97.38 188 LYS A C 1
ATOM 1480 O O . LYS A 1 188 ? 2.195 -17.222 5.873 1.00 97.38 188 LYS A O 1
ATOM 1485 N N . LYS A 1 189 ? 3.024 -15.426 4.806 1.00 96.88 189 LYS A N 1
ATOM 1486 C CA . LYS A 1 189 ? 3.580 -14.773 5.998 1.00 96.88 189 LYS A CA 1
ATOM 1487 C C . LYS A 1 189 ? 2.486 -14.264 6.942 1.00 96.88 189 LYS A C 1
ATOM 1489 O O . LYS A 1 189 ? 2.648 -14.310 8.157 1.00 96.88 189 LYS A O 1
ATOM 1494 N N . ALA A 1 190 ? 1.356 -13.825 6.390 1.00 97.69 190 ALA A N 1
ATOM 1495 C CA . ALA A 1 190 ? 0.205 -13.342 7.144 1.00 97.69 190 ALA A CA 1
ATOM 1496 C C . ALA A 1 190 ? -0.404 -14.409 8.068 1.00 97.69 190 ALA A C 1
ATOM 1498 O O . ALA A 1 190 ? -0.967 -14.054 9.100 1.00 97.69 190 ALA A O 1
ATOM 1499 N N . VAL A 1 191 ? -0.237 -15.703 7.761 1.00 97.12 191 VAL A N 1
ATOM 1500 C CA . VAL A 1 191 ? -0.642 -16.801 8.660 1.00 97.12 191 VAL A CA 1
ATOM 1501 C C . VAL A 1 191 ? 0.040 -16.675 10.028 1.00 97.12 191 VAL A C 1
ATOM 1503 O O . VAL A 1 191 ? -0.619 -16.795 11.054 1.00 97.12 191 VAL A O 1
ATOM 1506 N N . GLU A 1 192 ? 1.328 -16.325 10.057 1.00 96.00 192 GLU A N 1
ATOM 1507 C CA . GLU A 1 192 ? 2.104 -16.165 11.298 1.00 96.00 192 GLU A CA 1
ATOM 1508 C C . GLU A 1 192 ? 1.613 -14.964 12.135 1.00 96.00 192 GLU A C 1
ATOM 1510 O O . GLU A 1 192 ? 1.690 -14.975 13.363 1.00 96.00 192 GLU A O 1
ATOM 1515 N N . LEU A 1 193 ? 1.097 -13.913 11.484 1.00 95.00 193 LEU A N 1
ATOM 1516 C CA . LEU A 1 193 ? 0.449 -12.781 12.164 1.00 95.00 193 LEU A CA 1
ATOM 1517 C C . LEU A 1 193 ? -0.929 -13.175 12.703 1.00 95.00 193 LEU A C 1
ATOM 1519 O O . LEU A 1 193 ? -1.286 -12.836 13.834 1.00 95.00 193 LEU A O 1
ATOM 1523 N N . ARG A 1 194 ? -1.678 -13.946 11.915 1.00 94.31 194 ARG A N 1
ATOM 1524 C CA . ARG A 1 194 ? -3.006 -14.438 12.272 1.00 94.31 194 ARG A CA 1
ATOM 1525 C C . ARG A 1 194 ? -2.977 -15.348 13.498 1.00 94.31 194 ARG A C 1
ATOM 1527 O O . ARG A 1 194 ? -3.843 -15.218 14.358 1.00 94.31 194 ARG A O 1
ATOM 1534 N N . GLU A 1 195 ? -1.968 -16.208 13.630 1.00 93.94 195 GLU A N 1
ATOM 1535 C CA . GLU A 1 195 ? -1.752 -17.044 14.825 1.00 93.94 195 GLU A CA 1
ATOM 1536 C C . GLU A 1 195 ? -1.562 -16.214 16.107 1.00 93.94 195 GLU A C 1
ATOM 1538 O O . GLU A 1 195 ? -1.896 -16.669 17.200 1.00 93.94 195 GLU A O 1
ATOM 1543 N N . LYS A 1 196 ? -1.095 -14.964 15.980 1.00 92.25 196 LYS A N 1
ATOM 1544 C CA . LYS A 1 196 ? -1.010 -13.989 17.078 1.00 92.25 196 LYS A CA 1
ATOM 1545 C C . LYS A 1 196 ? -2.285 -13.156 17.267 1.00 92.25 196 LYS A C 1
ATOM 1547 O O . LYS A 1 196 ? -2.305 -12.255 18.102 1.00 92.25 196 LYS A O 1
ATOM 1552 N N . GLY A 1 197 ? -3.340 -13.429 16.501 1.00 91.94 197 GLY A N 1
ATOM 1553 C CA . GLY A 1 197 ? -4.595 -12.677 16.523 1.00 91.94 197 GLY A CA 1
ATOM 1554 C C . GLY A 1 197 ? -4.530 -11.323 15.809 1.00 91.94 197 GLY A C 1
ATOM 1555 O O . GLY A 1 197 ? -5.360 -10.457 16.082 1.00 91.94 197 GLY A O 1
ATOM 1556 N N . ILE A 1 198 ? -3.552 -11.117 14.921 1.00 94.75 198 ILE A N 1
ATOM 1557 C CA . ILE A 1 198 ? -3.404 -9.885 14.138 1.00 94.75 198 ILE A CA 1
ATOM 1558 C C . ILE A 1 198 ? -4.069 -10.088 12.773 1.00 94.75 198 ILE A C 1
ATOM 1560 O O . ILE A 1 198 ? -3.694 -10.990 12.023 1.00 94.75 198 ILE A O 1
ATOM 1564 N N . THR A 1 199 ? -5.040 -9.237 12.435 1.00 96.94 199 THR A N 1
ATOM 1565 C CA . THR A 1 199 ? -5.706 -9.272 11.127 1.00 96.94 199 THR A CA 1
ATOM 1566 C C . THR A 1 199 ? -4.792 -8.707 10.046 1.00 96.94 199 THR A C 1
ATOM 1568 O O . THR A 1 199 ? -4.332 -7.565 10.138 1.00 96.94 199 THR A O 1
ATOM 1571 N N . PHE A 1 200 ? -4.585 -9.484 8.985 1.00 98.44 200 PHE A N 1
ATOM 1572 C CA . PHE A 1 200 ? -3.871 -9.048 7.793 1.00 98.44 200 PHE A CA 1
ATOM 1573 C C . PHE A 1 200 ? -4.689 -9.377 6.543 1.00 98.44 200 PHE A C 1
ATOM 1575 O O . PHE A 1 200 ? -5.006 -10.536 6.294 1.00 98.44 200 PHE A O 1
ATOM 1582 N N . ILE A 1 201 ? -4.981 -8.361 5.734 1.00 98.62 201 ILE A N 1
ATOM 1583 C CA . ILE A 1 201 ? -5.703 -8.488 4.466 1.00 98.62 201 ILE A CA 1
ATOM 1584 C C . ILE A 1 201 ? -4.770 -7.985 3.367 1.00 98.62 201 ILE A C 1
ATOM 1586 O O . ILE A 1 201 ? -4.445 -6.803 3.335 1.00 98.62 201 ILE A O 1
ATOM 1590 N N . GLY A 1 202 ? -4.320 -8.866 2.474 1.00 98.62 202 GLY A N 1
ATOM 1591 C CA . GLY A 1 202 ? -3.429 -8.466 1.382 1.00 98.62 202 GLY A CA 1
ATOM 1592 C C . GLY A 1 202 ? -4.112 -7.510 0.404 1.00 98.62 202 GLY A C 1
ATOM 1593 O O . GLY A 1 202 ? -5.310 -7.637 0.147 1.00 98.62 202 GLY A O 1
ATOM 1594 N N . GLY A 1 203 ? -3.350 -6.566 -0.153 1.00 98.56 203 GLY A N 1
ATOM 1595 C CA . GLY A 1 203 ? -3.868 -5.537 -1.057 1.00 98.56 203 GLY A CA 1
ATOM 1596 C C . GLY A 1 203 ? -2.977 -5.289 -2.274 1.00 98.56 203 GLY A C 1
ATOM 1597 O O . GLY A 1 203 ? -1.753 -5.285 -2.174 1.00 98.56 203 GLY A O 1
ATOM 1598 N N . HIS A 1 204 ? -3.566 -5.083 -3.449 1.00 98.44 204 HIS A N 1
ATOM 1599 C CA . HIS A 1 204 ? -2.848 -4.730 -4.674 1.00 98.44 204 HIS A CA 1
ATOM 1600 C C . HIS A 1 204 ? -3.655 -3.713 -5.497 1.00 98.44 204 HIS A C 1
ATOM 1602 O O . HIS A 1 204 ? -4.558 -4.094 -6.250 1.00 98.44 204 HIS A O 1
ATOM 1608 N N . PRO A 1 205 ? -3.353 -2.408 -5.379 1.00 97.38 205 PRO A N 1
ATOM 1609 C CA . PRO A 1 205 ? -3.864 -1.417 -6.314 1.00 97.38 205 PRO A CA 1
ATOM 1610 C C . PRO A 1 205 ? -3.183 -1.591 -7.677 1.00 97.38 205 PRO A C 1
ATOM 1612 O O . PRO A 1 205 ? -1.987 -1.341 -7.813 1.00 97.38 205 PRO A O 1
ATOM 1615 N N . MET A 1 206 ? -3.941 -1.963 -8.707 1.00 94.12 206 MET A N 1
ATOM 1616 C CA . MET A 1 206 ? -3.456 -2.094 -10.085 1.00 94.12 206 MET A CA 1
ATOM 1617 C C . MET A 1 206 ? -3.363 -0.724 -10.770 1.00 94.12 206 MET A C 1
ATOM 1619 O O . MET A 1 206 ? -4.026 -0.455 -11.773 1.00 94.12 206 MET A O 1
ATOM 1623 N N . ALA A 1 207 ? -2.552 0.161 -10.201 1.00 90.94 207 ALA A N 1
ATOM 1624 C CA . ALA A 1 207 ? -2.242 1.469 -10.755 1.00 90.94 207 ALA A CA 1
ATOM 1625 C C . ALA A 1 207 ? -0.747 1.754 -10.619 1.00 90.94 207 ALA A C 1
ATOM 1627 O O . ALA A 1 207 ? -0.085 1.300 -9.689 1.00 90.94 207 ALA A O 1
ATOM 1628 N N . GLY A 1 208 ? -0.216 2.546 -11.542 1.00 84.81 208 GLY A N 1
ATOM 1629 C CA . GLY A 1 208 ? 1.198 2.878 -11.573 1.00 84.81 208 GLY A CA 1
ATOM 1630 C C . GLY A 1 208 ? 1.475 4.111 -12.416 1.00 84.81 208 GLY A C 1
ATOM 1631 O O . GLY A 1 208 ? 0.577 4.736 -12.978 1.00 84.81 208 GLY A O 1
ATOM 1632 N N . SER A 1 209 ? 2.747 4.481 -12.476 1.00 81.25 209 SER A N 1
ATOM 1633 C CA . SER A 1 209 ? 3.238 5.611 -13.256 1.00 81.25 209 SER A CA 1
ATOM 1634 C C . SER A 1 209 ? 4.661 5.317 -13.717 1.00 81.25 209 SER A C 1
ATOM 1636 O O . SER A 1 209 ? 5.396 4.602 -13.043 1.00 81.25 209 SER A O 1
ATOM 1638 N N . HIS A 1 210 ? 5.075 5.934 -14.824 1.00 76.88 210 HIS A N 1
ATOM 1639 C CA . HIS A 1 210 ? 6.480 5.962 -15.250 1.00 76.88 210 HIS A CA 1
ATOM 1640 C C . HIS A 1 210 ? 7.362 6.804 -14.306 1.00 76.88 210 HIS A C 1
ATOM 1642 O O . HIS A 1 210 ? 8.584 6.776 -14.404 1.00 76.88 210 HIS A O 1
ATOM 1648 N N . LYS A 1 211 ? 6.748 7.591 -13.411 1.00 82.50 211 LYS A N 1
ATOM 1649 C CA . LYS A 1 211 ? 7.437 8.377 -12.381 1.00 82.50 211 LYS A CA 1
ATOM 1650 C C . LYS A 1 211 ? 7.476 7.612 -11.065 1.00 82.50 211 LYS A C 1
ATOM 1652 O O . LYS A 1 211 ? 6.480 7.012 -10.675 1.00 82.50 211 LYS A O 1
ATOM 1657 N N . SER A 1 212 ? 8.587 7.720 -10.350 1.00 86.19 212 SER A N 1
ATOM 1658 C CA . SER A 1 212 ? 8.813 7.078 -9.055 1.00 86.19 212 SER A CA 1
ATOM 1659 C C . SER A 1 212 ? 8.936 8.094 -7.917 1.00 86.19 212 SER A C 1
ATOM 1661 O O . SER A 1 212 ? 9.183 9.278 -8.142 1.00 86.19 212 SER A O 1
ATOM 1663 N N . GLY A 1 213 ? 8.831 7.602 -6.682 1.00 91.25 213 GLY A N 1
ATOM 1664 C CA . GLY A 1 213 ? 9.062 8.391 -5.471 1.00 91.25 213 GLY A CA 1
ATOM 1665 C C . GLY A 1 213 ? 7.856 9.207 -5.001 1.00 91.25 213 GLY A C 1
ATOM 1666 O O . GLY A 1 213 ? 6.816 9.269 -5.654 1.00 91.25 213 GLY A O 1
ATOM 1667 N N . VAL A 1 214 ? 8.013 9.817 -3.827 1.00 94.75 214 VAL A N 1
ATOM 1668 C CA . VAL A 1 214 ? 6.952 10.543 -3.114 1.00 94.75 214 VAL A CA 1
ATOM 1669 C C . VAL A 1 214 ? 6.426 11.760 -3.874 1.00 94.75 214 VAL A C 1
ATOM 1671 O O . VAL A 1 214 ? 5.229 12.020 -3.875 1.00 94.75 214 VAL A O 1
ATOM 1674 N N . SER A 1 215 ? 7.291 12.473 -4.597 1.00 94.62 215 SER A N 1
ATOM 1675 C CA . SER A 1 215 ? 6.906 13.647 -5.391 1.00 94.62 215 SER A CA 1
ATOM 1676 C C . SER A 1 215 ? 5.990 13.304 -6.569 1.00 94.62 215 SER A C 1
ATOM 1678 O O . SER A 1 215 ? 5.335 14.184 -7.125 1.00 94.62 215 SER A O 1
ATOM 1680 N N . ALA A 1 216 ? 5.937 12.028 -6.958 1.00 95.38 216 ALA A N 1
ATOM 1681 C CA . ALA A 1 216 ? 5.042 11.526 -7.988 1.00 95.38 216 ALA A CA 1
ATOM 1682 C C . ALA A 1 216 ? 3.690 11.049 -7.434 1.00 95.38 216 ALA A C 1
ATOM 1684 O O . ALA A 1 216 ? 2.829 10.676 -8.236 1.00 95.38 216 ALA A O 1
ATOM 1685 N N . ALA A 1 217 ? 3.497 11.046 -6.109 1.00 96.69 217 ALA A N 1
ATOM 1686 C CA . ALA A 1 217 ? 2.249 10.639 -5.480 1.00 96.69 217 ALA A CA 1
ATOM 1687 C C . ALA A 1 217 ? 1.077 11.511 -5.950 1.00 96.69 217 ALA A C 1
ATOM 1689 O O . ALA A 1 217 ? 1.183 12.732 -6.076 1.00 96.69 217 ALA A O 1
ATOM 1690 N N . LYS A 1 218 ? -0.061 10.870 -6.221 1.00 96.19 218 LYS A N 1
ATOM 1691 C CA . LYS A 1 218 ? -1.277 11.524 -6.704 1.00 96.19 218 LYS A CA 1
ATOM 1692 C C . LYS A 1 218 ? -2.475 11.001 -5.938 1.00 96.19 218 LYS A C 1
ATOM 1694 O O . LYS A 1 218 ? -2.717 9.802 -5.891 1.00 96.19 218 LYS A O 1
ATOM 1699 N N . GLN A 1 219 ? -3.286 11.918 -5.429 1.00 94.94 219 GLN A N 1
ATOM 1700 C CA . GLN A 1 219 ? -4.508 11.572 -4.703 1.00 94.94 219 GLN A CA 1
ATOM 1701 C C . GLN A 1 219 ? -5.503 10.754 -5.552 1.00 94.94 219 GLN A C 1
ATOM 1703 O O . GLN A 1 219 ? -6.250 9.952 -5.016 1.00 94.94 219 GLN A O 1
ATOM 1708 N N . TYR A 1 220 ? -5.513 10.946 -6.872 1.00 94.62 220 TYR A N 1
ATOM 1709 C CA . TYR A 1 220 ? -6.412 10.265 -7.813 1.00 94.62 220 TYR A CA 1
ATOM 1710 C C . TYR A 1 220 ? -5.745 9.082 -8.538 1.00 94.62 220 TYR A C 1
ATOM 1712 O O . TYR A 1 220 ? -6.264 8.612 -9.545 1.00 94.62 220 TYR A O 1
ATOM 1720 N N . LEU A 1 221 ? -4.578 8.602 -8.075 1.00 97.00 221 LEU A N 1
ATOM 1721 C CA . LEU A 1 221 ? -3.810 7.562 -8.778 1.00 97.00 221 LEU A CA 1
ATOM 1722 C C . LEU A 1 221 ? -4.624 6.284 -9.039 1.00 97.00 221 LEU A C 1
ATOM 1724 O O . LEU A 1 221 ? -4.415 5.626 -10.052 1.00 97.00 221 LEU A O 1
ATOM 1728 N N . PHE A 1 222 ? -5.531 5.943 -8.125 1.00 97.81 222 PHE A N 1
ATOM 1729 C CA . PHE A 1 222 ? -6.286 4.689 -8.151 1.00 97.81 222 PHE A CA 1
ATOM 1730 C C . PHE A 1 222 ? -7.711 4.841 -8.684 1.00 97.81 222 PHE A C 1
ATOM 1732 O O . PHE A 1 222 ? -8.455 3.861 -8.716 1.00 97.81 222 PHE A O 1
ATOM 1739 N N . GLU A 1 223 ? -8.113 6.043 -9.098 1.00 96.94 223 GLU A N 1
ATOM 1740 C CA . GLU A 1 223 ? -9.475 6.291 -9.551 1.00 96.94 223 GLU A CA 1
ATOM 1741 C C . GLU A 1 223 ? -9.813 5.403 -10.757 1.00 96.94 223 GLU A C 1
ATOM 1743 O O . GLU A 1 223 ? -9.089 5.373 -11.752 1.00 96.94 223 GLU A O 1
ATOM 1748 N N . ASN A 1 224 ? -10.914 4.649 -10.658 1.00 95.75 224 ASN A N 1
ATOM 1749 C CA . ASN A 1 224 ? -11.367 3.655 -11.642 1.00 95.75 224 ASN A CA 1
ATOM 1750 C C . ASN A 1 224 ? -10.416 2.471 -11.911 1.00 95.75 224 ASN A C 1
ATOM 1752 O O . ASN A 1 224 ? -10.795 1.575 -12.677 1.00 95.75 224 ASN A O 1
ATOM 1756 N N . ALA A 1 225 ? -9.242 2.426 -11.276 1.00 96.38 225 ALA A N 1
ATOM 1757 C CA . ALA A 1 225 ? -8.344 1.279 -11.308 1.00 96.38 225 ALA A CA 1
ATOM 1758 C C . ALA A 1 225 ? -8.912 0.131 -10.464 1.00 96.38 225 ALA A C 1
ATOM 1760 O O . ALA A 1 225 ? -9.704 0.352 -9.548 1.00 96.38 225 ALA A O 1
ATOM 1761 N N . TYR A 1 226 ? -8.507 -1.104 -10.752 1.00 97.44 226 TYR A N 1
ATOM 1762 C CA . TYR A 1 226 ? -8.818 -2.223 -9.865 1.00 97.44 226 TYR A CA 1
ATOM 1763 C C . TYR A 1 226 ? -7.934 -2.168 -8.620 1.00 97.44 226 TYR A C 1
ATOM 1765 O O . TYR A 1 226 ? -6.738 -1.903 -8.714 1.00 97.44 226 TYR A O 1
ATOM 1773 N N . TYR A 1 227 ? -8.518 -2.443 -7.459 1.00 98.44 227 TYR A N 1
ATOM 1774 C CA . TYR A 1 227 ? -7.780 -2.672 -6.222 1.00 98.44 227 TYR A CA 1
ATOM 1775 C C . TYR A 1 227 ? -8.186 -4.038 -5.702 1.00 98.44 227 TYR A C 1
ATOM 1777 O O . TYR A 1 227 ? -9.322 -4.254 -5.282 1.00 98.44 227 TYR A O 1
ATOM 1785 N N . ILE A 1 228 ? -7.251 -4.972 -5.764 1.00 98.50 228 ILE A N 1
ATOM 1786 C CA . ILE A 1 228 ? -7.495 -6.350 -5.382 1.00 98.50 228 ILE A CA 1
ATOM 1787 C C . ILE A 1 228 ? -7.213 -6.511 -3.891 1.00 98.50 228 ILE A C 1
ATOM 1789 O O . ILE A 1 228 ? -6.166 -6.081 -3.416 1.00 98.50 228 ILE A O 1
ATOM 1793 N N . LEU A 1 229 ? -8.137 -7.131 -3.165 1.00 98.69 229 LEU A N 1
ATOM 1794 C CA . LEU A 1 229 ? -7.954 -7.578 -1.792 1.00 98.69 229 LEU A CA 1
ATOM 1795 C C . LEU A 1 229 ? -7.906 -9.107 -1.752 1.00 98.69 229 LEU A C 1
ATOM 1797 O O . LEU A 1 229 ? -8.658 -9.773 -2.463 1.00 98.69 229 LEU A O 1
ATOM 1801 N N . THR A 1 230 ? -7.051 -9.656 -0.897 1.00 98.50 230 THR A N 1
ATOM 1802 C CA . THR A 1 230 ? -6.891 -11.105 -0.711 1.00 98.50 230 THR A CA 1
ATOM 1803 C C . THR A 1 230 ? -7.094 -11.479 0.760 1.00 98.50 230 THR A C 1
ATOM 1805 O O . THR A 1 230 ? -6.117 -11.792 1.445 1.00 98.50 230 THR A O 1
ATOM 1808 N N . PRO A 1 231 ? -8.323 -11.357 1.302 1.00 97.81 231 PRO A N 1
ATOM 1809 C CA . PRO A 1 231 ? -8.623 -11.843 2.647 1.00 97.81 231 PRO A CA 1
ATOM 1810 C C . PRO A 1 231 ? -8.515 -13.374 2.700 1.00 97.81 231 PRO A C 1
ATOM 1812 O O . PRO A 1 231 ? -8.626 -14.040 1.672 1.00 97.81 231 PRO A O 1
ATOM 1815 N N . PHE A 1 232 ? -8.337 -13.940 3.895 1.00 96.00 232 PHE A N 1
ATOM 1816 C CA . PHE A 1 232 ? -8.551 -15.377 4.084 1.00 96.00 232 PHE A CA 1
ATOM 1817 C C . PHE A 1 232 ? -10.030 -15.739 3.861 1.00 96.00 232 PHE A C 1
ATOM 1819 O O . PHE A 1 232 ? -10.911 -14.911 4.101 1.00 96.00 232 PHE A O 1
ATOM 1826 N N . ASP A 1 233 ? -10.308 -16.979 3.452 1.00 91.75 233 ASP A N 1
ATOM 1827 C CA . ASP A 1 233 ? -11.677 -17.454 3.177 1.00 91.75 233 ASP A CA 1
ATOM 1828 C C . ASP A 1 233 ? -12.627 -17.285 4.374 1.00 91.75 233 ASP A C 1
ATOM 1830 O O . ASP A 1 233 ? -13.818 -17.028 4.209 1.00 91.75 233 ASP A O 1
ATOM 1834 N N . ASP A 1 234 ? -12.091 -17.417 5.587 1.00 92.62 234 ASP A N 1
ATOM 1835 C CA . ASP A 1 234 ? -12.801 -17.311 6.859 1.00 92.62 234 ASP A CA 1
ATOM 1836 C C . ASP A 1 234 ? -12.478 -16.016 7.629 1.00 92.62 234 ASP A C 1
ATOM 1838 O O . ASP A 1 234 ? -12.680 -15.939 8.842 1.00 92.62 234 ASP A O 1
ATOM 1842 N N . GLU A 1 235 ? -11.965 -14.995 6.937 1.00 93.81 235 GLU A N 1
ATOM 1843 C CA . GLU A 1 235 ? -11.672 -13.687 7.525 1.00 93.81 235 GLU A CA 1
ATOM 1844 C C . GLU A 1 235 ? -12.944 -13.006 8.065 1.00 93.81 235 GLU A C 1
ATOM 1846 O O . GLU A 1 235 ? -14.033 -13.112 7.490 1.00 93.81 235 GLU A O 1
ATOM 1851 N N . ASP A 1 236 ? -12.815 -12.253 9.164 1.00 91.31 236 ASP A N 1
ATOM 1852 C CA . ASP A 1 236 ? -13.950 -11.523 9.738 1.00 91.31 236 ASP A CA 1
ATOM 1853 C C . ASP A 1 236 ? -14.450 -10.457 8.751 1.00 91.31 236 ASP A C 1
ATOM 1855 O O . ASP A 1 236 ? -13.796 -9.438 8.499 1.00 91.31 236 ASP A O 1
ATOM 1859 N N . GLY A 1 237 ? -15.665 -10.657 8.234 1.00 91.94 237 GLY A N 1
ATOM 1860 C CA . GLY A 1 237 ? -16.308 -9.739 7.297 1.00 91.94 237 GLY A CA 1
ATOM 1861 C C . GLY A 1 237 ? -16.380 -8.293 7.802 1.00 91.94 237 GLY A C 1
ATOM 1862 O O . GLY A 1 237 ? -16.339 -7.365 6.994 1.00 91.94 237 GLY A O 1
ATOM 1863 N N . ASN A 1 238 ? -16.408 -8.062 9.120 1.00 94.12 238 ASN A N 1
ATOM 1864 C CA . ASN A 1 238 ? -16.366 -6.706 9.670 1.00 94.12 238 ASN A CA 1
ATOM 1865 C C . ASN A 1 238 ? -15.018 -6.017 9.433 1.00 94.12 238 ASN A C 1
ATOM 1867 O O . ASN A 1 238 ? -14.993 -4.808 9.199 1.00 94.12 238 ASN A O 1
ATOM 1871 N N . GLN A 1 239 ? -13.904 -6.752 9.492 1.00 94.00 239 GLN A N 1
ATOM 1872 C CA . GLN A 1 239 ? -12.573 -6.202 9.217 1.00 94.00 239 GLN A CA 1
ATOM 1873 C C . GLN A 1 239 ? -12.438 -5.837 7.741 1.00 94.00 239 GLN A C 1
ATOM 1875 O O . GLN A 1 239 ? -11.998 -4.733 7.414 1.00 94.00 239 GLN A O 1
ATOM 1880 N N . ILE A 1 240 ? -12.931 -6.705 6.854 1.00 95.38 240 ILE A N 1
ATOM 1881 C CA . ILE A 1 240 ? -12.979 -6.436 5.413 1.00 95.38 240 ILE A CA 1
ATOM 1882 C C . ILE A 1 240 ? -13.789 -5.164 5.135 1.00 95.38 240 ILE A C 1
ATOM 1884 O O . ILE A 1 240 ? -13.296 -4.256 4.470 1.00 95.38 240 ILE A O 1
ATOM 1888 N N . ILE A 1 241 ? -14.996 -5.042 5.700 1.00 96.06 241 ILE A N 1
ATOM 1889 C CA . ILE A 1 241 ? -15.859 -3.865 5.501 1.00 96.06 241 ILE A CA 1
ATOM 1890 C C . ILE A 1 241 ? -15.190 -2.584 6.019 1.00 96.06 241 ILE A C 1
ATOM 1892 O O . ILE A 1 241 ? -15.263 -1.544 5.363 1.00 96.06 241 ILE A O 1
ATOM 1896 N N . LYS A 1 242 ? -14.526 -2.624 7.182 1.00 95.31 242 LYS A N 1
ATOM 1897 C CA . LYS A 1 242 ? -13.795 -1.461 7.720 1.00 95.31 242 LYS A CA 1
ATOM 1898 C C . LYS A 1 242 ? -12.683 -1.006 6.775 1.00 95.31 242 LYS A C 1
ATOM 1900 O O . LYS A 1 242 ? -12.526 0.202 6.569 1.00 95.31 242 LYS A O 1
ATOM 1905 N N . LEU A 1 243 ? -11.941 -1.955 6.201 1.00 97.75 243 LEU A N 1
ATOM 1906 C CA . LEU A 1 243 ? -10.893 -1.665 5.229 1.00 97.75 243 LEU A CA 1
ATOM 1907 C C . LEU A 1 243 ? -11.484 -1.107 3.927 1.00 97.75 243 LEU A C 1
ATOM 1909 O O . LEU A 1 243 ? -11.048 -0.055 3.470 1.00 97.75 243 LEU A O 1
ATOM 1913 N N . GLU A 1 244 ? -12.530 -1.728 3.379 1.00 97.25 244 GLU A N 1
ATOM 1914 C CA . GLU A 1 244 ? -13.244 -1.243 2.187 1.00 97.25 244 GLU A CA 1
ATOM 1915 C C . GLU A 1 244 ? -13.784 0.186 2.385 1.00 97.25 244 GLU A C 1
ATOM 1917 O O . GLU A 1 244 ? -13.680 1.024 1.488 1.00 97.25 244 GLU A O 1
ATOM 1922 N N . GLN A 1 245 ? -14.305 0.513 3.573 1.00 95.88 245 GLN A N 1
ATOM 1923 C CA . GLN A 1 245 ? -14.767 1.867 3.904 1.00 95.88 245 GLN A CA 1
ATOM 1924 C C . GLN A 1 245 ? -13.643 2.906 3.880 1.00 95.88 245 GLN A C 1
ATOM 1926 O O . GLN A 1 245 ? -13.885 4.043 3.476 1.00 95.88 245 GLN A O 1
ATOM 1931 N N . LEU A 1 246 ? -12.432 2.537 4.313 1.00 97.06 246 LEU A N 1
ATOM 1932 C CA . LEU A 1 246 ? -11.259 3.404 4.200 1.00 97.06 246 LEU A CA 1
ATOM 1933 C C . LEU A 1 246 ? -10.817 3.529 2.736 1.00 97.06 246 LEU A C 1
ATOM 1935 O O . LEU A 1 246 ? -10.604 4.633 2.238 1.00 97.06 246 LEU A O 1
ATOM 1939 N N . LEU A 1 247 ? -10.720 2.401 2.029 1.00 97.56 247 LEU A N 1
ATOM 1940 C CA . LEU A 1 247 ? -10.230 2.356 0.654 1.00 97.56 247 LEU A CA 1
ATOM 1941 C C . LEU A 1 247 ? -11.214 2.951 -0.358 1.00 97.56 247 LEU A C 1
ATOM 1943 O O . LEU A 1 247 ? -10.793 3.329 -1.446 1.00 97.56 247 LEU A O 1
ATOM 1947 N N . LYS A 1 248 ? -12.494 3.140 -0.016 1.00 96.38 248 LYS A N 1
ATOM 1948 C CA . LYS A 1 248 ? -13.472 3.828 -0.875 1.00 96.38 248 LYS A CA 1
ATOM 1949 C C . LYS A 1 248 ? -12.996 5.215 -1.329 1.00 96.38 248 LYS A C 1
ATOM 1951 O O . LYS A 1 248 ? -13.323 5.640 -2.434 1.00 96.38 248 LYS A O 1
ATOM 1956 N N . PHE A 1 249 ? -12.200 5.905 -0.513 1.00 97.06 249 PHE A N 1
ATOM 1957 C CA . PHE A 1 249 ? -11.659 7.228 -0.839 1.00 97.06 249 PHE A CA 1
ATOM 1958 C C . PHE A 1 249 ? -10.541 7.204 -1.891 1.00 97.06 249 PHE A C 1
ATOM 1960 O O . PHE A 1 249 ? -10.189 8.253 -2.421 1.00 97.06 249 PHE A O 1
ATOM 1967 N N . THR A 1 250 ? -10.031 6.021 -2.244 1.00 97.44 250 THR A N 1
ATOM 1968 C CA . THR A 1 250 ? -9.144 5.832 -3.404 1.00 97.44 250 THR A CA 1
ATOM 1969 C C . THR A 1 250 ? -9.897 5.888 -4.736 1.00 97.44 250 THR A C 1
ATOM 1971 O O . THR A 1 250 ? -9.269 6.025 -5.781 1.00 97.44 250 THR A O 1
ATOM 1974 N N . LEU A 1 251 ? -11.234 5.764 -4.710 1.00 97.69 251 LEU A N 1
ATOM 1975 C CA . LEU A 1 251 ? -12.103 5.638 -5.889 1.00 97.69 251 LEU A CA 1
ATOM 1976 C C . LEU A 1 251 ? -11.755 4.447 -6.803 1.00 97.69 251 LEU A C 1
ATOM 1978 O O . LEU A 1 251 ? -12.168 4.401 -7.965 1.00 97.69 251 LEU A O 1
ATOM 1982 N N . ALA A 1 252 ? -11.019 3.472 -6.274 1.00 98.00 252 ALA A N 1
ATOM 1983 C CA . ALA A 1 252 ? -10.722 2.233 -6.963 1.00 98.00 252 ALA A CA 1
ATOM 1984 C C . ALA A 1 252 ? -11.916 1.267 -6.937 1.00 98.00 252 ALA A C 1
ATOM 1986 O O . ALA A 1 252 ? -12.784 1.307 -6.060 1.00 98.00 252 ALA A O 1
ATOM 1987 N N . LYS A 1 253 ? -11.929 0.346 -7.897 1.00 97.88 253 LYS A N 1
ATOM 1988 C CA . LYS A 1 253 ? -12.864 -0.776 -7.972 1.00 97.88 253 LYS A CA 1
ATOM 1989 C C . LYS A 1 253 ? -12.317 -1.919 -7.126 1.00 97.88 253 LYS A C 1
ATOM 1991 O O . LYS A 1 253 ? -11.436 -2.654 -7.577 1.00 97.88 253 LYS A O 1
ATOM 1996 N N . ILE A 1 254 ? -12.822 -2.039 -5.899 1.00 97.75 254 ILE A N 1
ATOM 1997 C CA . ILE A 1 254 ? -12.410 -3.110 -4.991 1.00 97.75 254 ILE A CA 1
ATOM 1998 C C . ILE A 1 254 ? -12.924 -4.459 -5.505 1.00 97.75 254 ILE A C 1
ATOM 2000 O O . ILE A 1 254 ? -14.119 -4.612 -5.761 1.00 97.75 254 ILE A O 1
ATOM 2004 N N . VAL A 1 255 ? -12.031 -5.439 -5.620 1.00 97.00 255 VAL A N 1
ATOM 2005 C CA . VAL A 1 255 ? -12.357 -6.840 -5.931 1.00 97.00 255 VAL A CA 1
ATOM 2006 C C . VAL A 1 255 ? -11.664 -7.760 -4.930 1.00 97.00 255 VAL A C 1
ATOM 2008 O O . VAL A 1 255 ? -10.605 -7.415 -4.415 1.00 97.00 255 VAL A O 1
ATOM 2011 N N . LYS A 1 256 ? -12.257 -8.918 -4.637 1.00 97.81 256 LYS A N 1
ATOM 2012 C CA . LYS A 1 256 ? -11.726 -9.898 -3.678 1.00 97.81 256 LYS A CA 1
ATOM 2013 C C . LYS A 1 256 ? -11.452 -11.213 -4.386 1.00 97.81 256 LYS A C 1
ATOM 2015 O O . LYS A 1 256 ? -12.334 -11.687 -5.097 1.00 97.81 256 LYS A O 1
ATOM 2020 N N . VAL A 1 257 ? -10.257 -11.763 -4.208 1.00 97.06 257 VAL A N 1
ATOM 2021 C CA . VAL A 1 257 ? -9.810 -13.015 -4.844 1.00 97.06 257 VAL A CA 1
ATOM 2022 C C . VAL A 1 257 ? -8.852 -13.761 -3.914 1.00 97.06 257 VAL A C 1
ATOM 2024 O O . VAL A 1 257 ? -8.271 -13.148 -3.017 1.00 97.06 257 VAL A O 1
ATOM 2027 N N . ASP A 1 258 ? -8.642 -15.056 -4.146 1.00 97.19 258 ASP A N 1
ATOM 2028 C CA . ASP A 1 258 ? -7.588 -15.803 -3.452 1.00 97.19 258 ASP A CA 1
ATOM 2029 C C . ASP A 1 258 ? -6.184 -15.318 -3.871 1.00 97.19 258 ASP A C 1
ATOM 2031 O O . ASP A 1 258 ? -5.954 -14.860 -4.994 1.00 97.19 258 ASP A O 1
ATOM 2035 N N . ALA A 1 259 ? -5.209 -15.441 -2.970 1.00 97.69 259 ALA A N 1
ATOM 2036 C CA . ALA A 1 259 ? -3.839 -14.996 -3.208 1.00 97.69 259 ALA A CA 1
ATOM 2037 C C . ALA A 1 259 ? -3.133 -15.764 -4.341 1.00 97.69 259 ALA A C 1
ATOM 2039 O O . ALA A 1 259 ? -2.329 -15.177 -5.071 1.00 97.69 259 ALA A O 1
ATOM 2040 N N . ARG A 1 260 ? -3.423 -17.061 -4.512 1.00 96.12 260 ARG A N 1
ATOM 2041 C CA . ARG A 1 260 ? -2.844 -17.871 -5.595 1.00 96.12 260 ARG A CA 1
ATOM 2042 C C . ARG A 1 260 ? -3.517 -17.554 -6.921 1.00 96.12 260 ARG A C 1
ATOM 2044 O O . ARG A 1 260 ? -2.826 -17.435 -7.930 1.00 96.12 260 ARG A O 1
ATOM 2051 N N . GLU A 1 261 ? -4.837 -17.380 -6.918 1.00 95.75 261 GLU A N 1
ATOM 2052 C CA . GLU A 1 261 ? -5.582 -16.931 -8.100 1.00 95.75 261 GLU A CA 1
ATOM 2053 C C . GLU A 1 261 ? -5.096 -15.560 -8.575 1.00 95.75 261 GLU A C 1
ATOM 2055 O O . GLU A 1 261 ? -4.821 -15.375 -9.762 1.00 95.75 261 GLU A O 1
ATOM 2060 N N . HIS A 1 262 ? -4.913 -14.619 -7.644 1.00 97.69 262 HIS A N 1
ATOM 2061 C CA . HIS A 1 262 ? -4.310 -13.319 -7.912 1.00 97.69 262 HIS A CA 1
ATOM 2062 C C . HIS A 1 262 ? -2.960 -13.454 -8.623 1.00 97.69 262 HIS A C 1
ATOM 2064 O O . HIS A 1 262 ? -2.747 -12.855 -9.681 1.00 97.69 262 HIS A O 1
ATOM 2070 N N . ASP A 1 263 ? -2.036 -14.227 -8.050 1.00 97.06 263 ASP A N 1
ATOM 2071 C CA . ASP A 1 263 ? -0.686 -14.361 -8.598 1.00 97.06 263 ASP A CA 1
ATOM 2072 C C . ASP A 1 263 ? -0.696 -15.053 -9.959 1.00 97.06 263 ASP A C 1
ATOM 2074 O O . ASP A 1 263 ? 0.053 -14.657 -10.850 1.00 97.06 263 ASP A O 1
ATOM 2078 N N . HIS A 1 264 ? -1.585 -1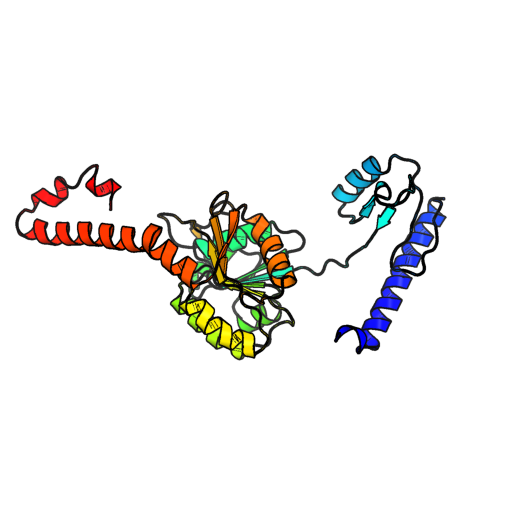6.027 -10.161 1.00 94.69 264 HIS A N 1
ATOM 2079 C CA . HIS A 1 264 ? -1.768 -16.665 -11.457 1.00 94.69 264 HIS A CA 1
ATOM 2080 C C . HIS A 1 264 ? -2.263 -15.671 -12.517 1.00 94.69 264 HIS A C 1
ATOM 2082 O O . HIS A 1 264 ? -1.652 -15.544 -13.580 1.00 94.69 264 HIS A O 1
ATOM 2088 N N . MET A 1 265 ? -3.330 -14.921 -12.224 1.00 94.06 265 MET A N 1
ATOM 2089 C CA . MET A 1 265 ? -3.877 -13.931 -13.153 1.00 94.06 265 MET A CA 1
ATOM 2090 C C . MET A 1 265 ? -2.851 -12.840 -13.471 1.00 94.06 265 MET A C 1
ATOM 2092 O O . MET A 1 265 ? -2.592 -12.558 -14.641 1.00 94.06 265 MET A O 1
ATOM 2096 N N . THR A 1 266 ? -2.216 -12.257 -12.450 1.00 91.00 266 THR A N 1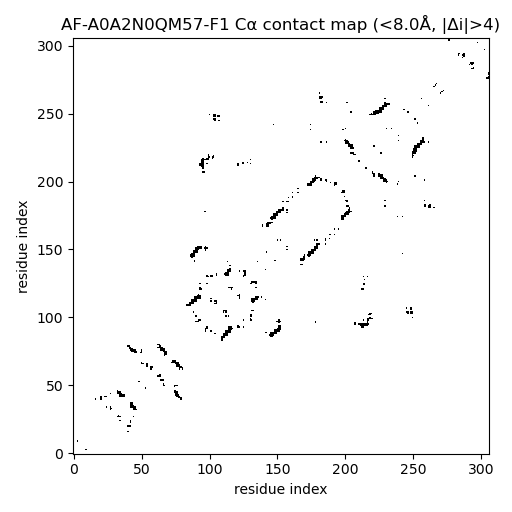
ATOM 2097 C CA . THR A 1 266 ? -1.216 -11.189 -12.624 1.00 91.00 266 THR A CA 1
ATOM 2098 C C . THR A 1 266 ? 0.064 -11.673 -13.298 1.00 91.00 266 THR A C 1
ATOM 2100 O O . THR A 1 266 ? 0.673 -10.907 -14.048 1.00 91.00 266 THR A O 1
ATOM 2103 N N . ALA A 1 267 ? 0.459 -12.939 -13.119 1.00 89.94 267 ALA A N 1
ATOM 2104 C CA . ALA A 1 267 ? 1.550 -13.537 -13.884 1.00 89.94 267 ALA A CA 1
ATOM 2105 C C . ALA A 1 267 ? 1.288 -13.466 -15.392 1.00 89.94 267 ALA A C 1
ATOM 2107 O O . ALA A 1 267 ? 2.175 -13.056 -16.137 1.00 89.94 267 ALA A O 1
ATOM 2108 N N . VAL A 1 268 ? 0.068 -13.786 -15.828 1.00 88.81 268 VAL A N 1
ATOM 2109 C CA . VAL A 1 268 ? -0.310 -13.771 -17.247 1.00 88.81 268 VAL A CA 1
ATOM 2110 C C . VAL A 1 268 ? -0.492 -12.346 -17.771 1.00 88.81 268 VAL A C 1
ATOM 2112 O O . VAL A 1 268 ? 0.048 -12.011 -18.822 1.00 88.81 268 VAL A O 1
ATOM 2115 N N . VAL A 1 269 ? -1.236 -11.495 -17.055 1.00 85.56 269 VAL A N 1
ATOM 2116 C CA . VAL A 1 269 ? -1.653 -10.180 -17.585 1.00 85.56 269 VAL A CA 1
ATOM 2117 C C . VAL A 1 269 ? -0.665 -9.045 -17.311 1.00 85.56 269 VAL A C 1
ATOM 2119 O O . VAL A 1 269 ? -0.830 -7.959 -17.859 1.00 85.56 269 VAL A O 1
ATOM 2122 N N . SER A 1 270 ? 0.344 -9.258 -16.459 1.00 84.12 270 SER A N 1
ATOM 2123 C CA . SER A 1 270 ? 1.286 -8.206 -16.060 1.00 84.12 270 SER A CA 1
ATOM 2124 C C . SER A 1 270 ? 2.739 -8.679 -16.031 1.00 84.12 270 SER A C 1
ATOM 2126 O O . SER A 1 270 ? 3.555 -8.156 -16.789 1.00 84.12 270 SER A O 1
ATOM 2128 N N . HIS A 1 271 ? 3.090 -9.678 -15.216 1.00 84.19 271 HIS A N 1
ATOM 2129 C CA . HIS A 1 271 ? 4.497 -10.044 -15.008 1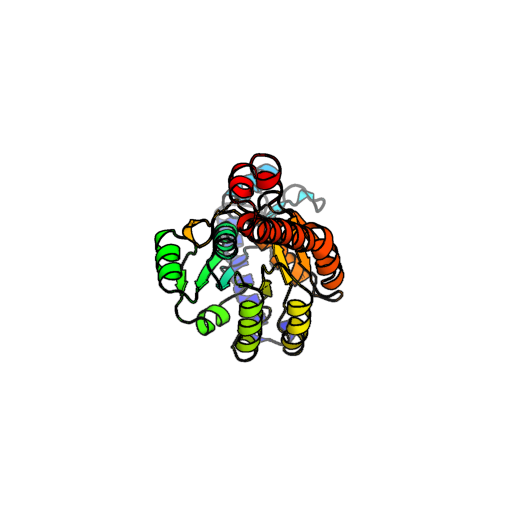.00 84.19 271 HIS A CA 1
ATOM 2130 C C . HIS A 1 271 ? 5.152 -10.625 -16.270 1.00 84.19 271 HIS A C 1
ATOM 2132 O O . HIS A 1 271 ? 6.257 -10.222 -16.633 1.00 84.19 271 HIS A O 1
ATOM 2138 N N . PHE A 1 272 ? 4.471 -11.536 -16.969 1.00 86.44 272 PHE A N 1
ATOM 2139 C CA . PHE A 1 272 ? 4.997 -12.146 -18.189 1.00 86.44 272 PHE A CA 1
ATOM 2140 C C . PHE A 1 272 ? 5.212 -11.126 -19.324 1.00 86.44 272 PHE A C 1
ATOM 2142 O O . PHE A 1 272 ? 6.315 -11.113 -19.874 1.00 86.44 272 PHE A O 1
ATOM 2149 N N . PRO A 1 273 ? 4.270 -10.204 -19.624 1.00 85.00 273 PRO A N 1
ATOM 2150 C CA . PRO A 1 273 ? 4.526 -9.085 -20.533 1.00 85.00 273 PRO A CA 1
ATOM 2151 C C . PRO A 1 273 ? 5.800 -8.287 -20.218 1.00 85.00 273 PRO A C 1
ATOM 2153 O O . PRO A 1 273 ? 6.572 -8.008 -21.132 1.00 85.00 273 PRO A O 1
ATOM 2156 N N . HIS A 1 274 ? 6.079 -7.983 -18.943 1.00 80.62 274 HIS A N 1
ATOM 2157 C CA . HIS A 1 274 ? 7.307 -7.271 -18.559 1.00 80.62 274 HIS A CA 1
ATOM 2158 C C . HIS A 1 274 ? 8.574 -8.087 -18.849 1.00 80.62 274 HIS A C 1
ATOM 2160 O O . HIS A 1 274 ? 9.571 -7.529 -19.305 1.00 80.62 274 HIS A O 1
ATOM 2166 N N . ILE A 1 275 ? 8.548 -9.405 -18.618 1.00 84.12 275 ILE A N 1
ATOM 2167 C CA . ILE A 1 275 ? 9.678 -10.293 -18.934 1.00 84.12 275 ILE A CA 1
ATOM 2168 C C . ILE A 1 275 ? 9.930 -10.317 -20.444 1.00 84.12 275 ILE A C 1
ATOM 2170 O O . ILE A 1 275 ? 11.080 -10.222 -20.874 1.00 84.12 275 ILE A O 1
ATOM 2174 N N . VAL A 1 276 ? 8.871 -10.416 -21.252 1.00 84.75 276 VAL A N 1
ATOM 2175 C CA . VAL A 1 276 ? 8.976 -10.396 -22.718 1.00 84.75 276 VAL A CA 1
ATOM 2176 C C . VAL A 1 276 ? 9.544 -9.058 -23.197 1.00 84.75 276 VAL A C 1
ATOM 2178 O O . VAL A 1 276 ? 10.516 -9.055 -23.949 1.00 84.75 276 VAL A O 1
ATOM 2181 N N . ALA A 1 277 ? 9.010 -7.934 -22.710 1.00 82.06 277 ALA A N 1
ATOM 2182 C CA . ALA A 1 277 ? 9.499 -6.592 -23.028 1.00 82.06 277 ALA A CA 1
ATOM 2183 C C . ALA A 1 277 ? 10.991 -6.426 -22.688 1.00 82.06 277 ALA A C 1
ATOM 2185 O O . ALA A 1 277 ? 11.796 -6.069 -23.549 1.00 82.06 277 ALA A O 1
ATOM 2186 N N . ALA A 1 278 ? 11.394 -6.781 -21.464 1.00 82.00 278 ALA A N 1
ATOM 2187 C CA . ALA A 1 278 ? 12.791 -6.717 -21.039 1.00 82.00 278 ALA A CA 1
ATOM 2188 C C . ALA A 1 278 ? 13.703 -7.633 -21.875 1.00 82.00 278 ALA A C 1
ATOM 2190 O O . ALA A 1 278 ? 14.827 -7.252 -22.205 1.00 82.00 278 ALA A O 1
ATOM 2191 N N . SER A 1 279 ? 13.218 -8.818 -22.262 1.00 83.56 279 SER A N 1
ATOM 2192 C CA . SER A 1 279 ? 13.964 -9.761 -23.108 1.00 83.56 279 SER A CA 1
ATOM 2193 C C . SER A 1 279 ? 14.192 -9.209 -24.517 1.00 83.56 279 SER A C 1
ATOM 2195 O O . SER A 1 279 ? 15.282 -9.371 -25.061 1.00 83.56 279 SER A O 1
ATOM 2197 N N . LEU A 1 280 ? 13.211 -8.503 -25.093 1.00 85.94 280 LEU A N 1
ATOM 2198 C CA . LEU A 1 280 ? 13.358 -7.824 -26.386 1.00 85.94 280 LEU A CA 1
ATOM 2199 C C . LEU A 1 280 ? 14.411 -6.707 -26.323 1.00 85.94 280 LEU A C 1
ATOM 2201 O O . LEU A 1 280 ? 15.262 -6.615 -27.210 1.00 85.94 280 LEU A O 1
ATOM 2205 N N . VAL A 1 281 ? 14.410 -5.904 -25.252 1.00 87.81 281 VAL A N 1
ATOM 2206 C CA . VAL A 1 281 ? 15.449 -4.883 -25.002 1.00 87.81 281 VAL A CA 1
ATOM 2207 C C . VAL A 1 281 ? 16.827 -5.522 -24.847 1.00 87.81 281 VAL A C 1
ATOM 2209 O O . VAL A 1 281 ? 17.810 -5.029 -25.401 1.00 87.81 281 VAL A O 1
ATOM 2212 N N . HIS A 1 282 ? 16.911 -6.641 -24.131 1.00 87.69 282 HIS A N 1
ATOM 2213 C CA . HIS A 1 282 ? 18.170 -7.351 -23.940 1.00 87.69 282 HIS A CA 1
ATOM 2214 C C . HIS A 1 282 ? 18.707 -7.942 -25.253 1.00 87.69 282 HIS A C 1
ATOM 2216 O O . HIS A 1 282 ? 19.891 -7.794 -25.550 1.00 87.69 282 HIS A O 1
ATOM 2222 N N . GLN A 1 283 ? 17.834 -8.520 -26.082 1.00 89.00 283 GLN A N 1
ATOM 2223 C CA . GLN A 1 283 ? 18.194 -9.026 -27.407 1.00 89.00 283 GLN A CA 1
ATOM 2224 C C . GLN A 1 283 ? 18.726 -7.912 -28.319 1.00 89.00 283 GLN A C 1
ATOM 2226 O O . GLN A 1 283 ? 19.733 -8.104 -29.001 1.00 89.00 283 GLN A O 1
ATOM 2231 N N . LEU A 1 284 ? 18.094 -6.732 -28.304 1.00 86.81 284 LEU A N 1
ATOM 2232 C CA . LEU A 1 284 ? 18.563 -5.569 -29.064 1.00 86.81 284 LEU A CA 1
ATOM 2233 C C . LEU A 1 284 ? 19.980 -5.146 -28.647 1.00 86.81 284 LEU A C 1
ATOM 2235 O O . LEU A 1 284 ? 20.790 -4.786 -29.504 1.00 86.81 284 LEU A O 1
ATOM 2239 N N . ASN A 1 285 ? 20.291 -5.199 -27.348 1.00 86.69 285 ASN A N 1
ATOM 2240 C CA . ASN A 1 285 ? 21.623 -4.862 -26.846 1.00 86.69 285 ASN A CA 1
ATOM 2241 C C . ASN A 1 285 ? 22.707 -5.808 -27.379 1.00 86.69 285 ASN A C 1
ATOM 2243 O O . ASN A 1 285 ? 23.773 -5.320 -27.746 1.00 86.69 285 ASN A O 1
ATOM 2247 N N . PHE A 1 286 ? 22.437 -7.114 -27.480 1.00 88.56 286 PHE A N 1
ATOM 2248 C CA . PHE A 1 286 ? 23.375 -8.059 -28.098 1.00 88.56 286 PHE A CA 1
ATOM 2249 C C . PHE A 1 286 ? 23.536 -7.820 -29.603 1.00 88.56 286 PHE A C 1
ATOM 2251 O O . PHE A 1 286 ? 24.654 -7.769 -30.108 1.00 88.56 286 PHE A O 1
ATOM 2258 N N . GLU A 1 287 ? 22.436 -7.614 -30.334 1.00 90.31 287 GLU A N 1
ATOM 2259 C CA . GLU A 1 287 ? 22.487 -7.415 -31.791 1.00 90.31 287 GLU A CA 1
ATOM 2260 C C . GLU A 1 287 ? 23.274 -6.151 -32.173 1.00 90.31 287 GLU A C 1
ATOM 2262 O O . GLU A 1 287 ? 23.983 -6.116 -33.184 1.00 90.31 287 GLU A O 1
ATOM 2267 N N . LYS A 1 288 ? 23.204 -5.115 -31.327 1.00 89.69 288 LYS A N 1
ATOM 2268 C CA . LYS A 1 288 ? 23.946 -3.861 -31.494 1.00 89.69 288 LYS A CA 1
ATOM 2269 C C . LYS A 1 288 ? 25.464 -4.067 -31.564 1.00 89.69 288 LYS A C 1
ATOM 2271 O O . LYS A 1 288 ? 26.127 -3.271 -32.228 1.00 89.69 288 LYS A O 1
ATOM 2276 N N . GLU A 1 289 ? 26.018 -5.103 -30.929 1.00 90.62 289 GLU A N 1
ATOM 2277 C CA . GLU A 1 289 ? 27.460 -5.390 -30.994 1.00 90.62 289 GLU A CA 1
ATOM 2278 C C . GLU A 1 289 ? 27.910 -5.719 -32.422 1.00 90.62 289 GLU A C 1
ATOM 2280 O O . GLU A 1 289 ? 28.977 -5.288 -32.858 1.00 90.62 289 GLU A O 1
ATOM 2285 N N . LYS A 1 290 ? 27.071 -6.441 -33.173 1.00 94.12 290 LYS A N 1
ATOM 2286 C CA . LYS A 1 290 ? 27.347 -6.830 -34.559 1.00 94.12 290 LYS A CA 1
ATOM 2287 C C . LYS A 1 290 ? 26.835 -5.802 -35.568 1.00 94.12 290 LYS A C 1
ATOM 2289 O O . LYS A 1 290 ? 27.480 -5.567 -36.589 1.00 94.12 290 LYS A O 1
ATOM 2294 N N . TYR A 1 291 ? 25.694 -5.176 -35.282 1.00 94.19 291 TYR A N 1
ATOM 2295 C CA . TYR A 1 291 ? 25.035 -4.210 -36.160 1.00 94.19 291 TYR A CA 1
ATOM 2296 C C . TYR A 1 291 ? 24.617 -2.953 -35.374 1.00 94.19 291 TYR A C 1
ATOM 2298 O O . TYR A 1 291 ? 23.463 -2.838 -34.949 1.00 94.19 291 TYR A O 1
ATOM 2306 N N . PRO A 1 292 ? 25.510 -1.956 -35.214 1.00 89.56 292 PRO A N 1
ATOM 2307 C CA . PRO A 1 292 ? 25.257 -0.780 -34.372 1.00 89.56 292 PRO A CA 1
ATOM 2308 C C . PRO A 1 292 ? 24.050 0.073 -34.785 1.00 89.56 292 PRO A C 1
ATOM 2310 O O . PRO A 1 292 ? 23.440 0.734 -33.946 1.00 89.56 292 PRO A O 1
ATOM 2313 N N . MET A 1 293 ? 23.670 0.044 -36.068 1.00 90.38 293 MET A N 1
ATOM 2314 C CA . MET A 1 293 ? 22.503 0.773 -36.583 1.00 90.38 293 MET A CA 1
ATOM 2315 C C . MET A 1 293 ? 21.169 0.231 -36.051 1.00 90.38 293 MET A C 1
ATOM 2317 O O . MET A 1 293 ? 20.175 0.954 -36.074 1.00 90.38 293 MET A O 1
ATOM 2321 N N . THR A 1 294 ? 21.127 -1.000 -35.532 1.00 88.62 294 THR A N 1
ATOM 2322 C CA . THR A 1 294 ? 19.887 -1.652 -35.077 1.00 88.62 294 THR A CA 1
ATOM 2323 C C . THR A 1 294 ? 19.183 -0.855 -33.976 1.00 88.62 294 THR A C 1
ATOM 2325 O O . THR A 1 294 ? 17.963 -0.726 -34.008 1.00 88.62 294 THR A O 1
ATOM 2328 N N . SER A 1 295 ? 19.920 -0.213 -33.058 1.00 84.25 295 SER A N 1
ATOM 2329 C CA . SER A 1 295 ? 19.304 0.622 -32.011 1.00 84.25 295 SER A CA 1
ATOM 2330 C C . SER A 1 295 ? 18.651 1.897 -32.550 1.00 84.25 295 SER A C 1
ATOM 2332 O O . SER A 1 295 ? 17.714 2.401 -31.945 1.00 84.25 295 SER A O 1
ATOM 2334 N N . LEU A 1 296 ? 19.132 2.427 -33.680 1.00 84.25 296 LEU A N 1
ATOM 2335 C CA . LEU A 1 296 ? 18.529 3.597 -34.334 1.00 84.25 296 LEU A CA 1
ATOM 2336 C C . LEU A 1 296 ? 17.262 3.218 -35.109 1.00 84.25 296 LEU A C 1
ATOM 2338 O O . LEU A 1 296 ? 16.373 4.047 -35.281 1.00 84.25 296 LEU A O 1
ATOM 2342 N N . LEU A 1 297 ? 17.183 1.963 -35.561 1.00 86.38 297 LEU A N 1
ATOM 2343 C CA . LEU A 1 297 ? 16.015 1.403 -36.238 1.00 86.38 297 LEU A CA 1
ATOM 2344 C C . LEU A 1 297 ? 14.952 0.884 -35.259 1.00 86.38 297 LEU A C 1
ATOM 2346 O O . LEU A 1 297 ? 13.812 0.673 -35.668 1.00 86.38 297 LEU A O 1
ATOM 2350 N N . ALA A 1 298 ? 15.291 0.724 -33.975 1.00 80.31 298 ALA A N 1
ATOM 2351 C CA . ALA A 1 298 ? 14.380 0.364 -32.887 1.00 80.31 298 ALA A CA 1
ATOM 2352 C C . ALA A 1 298 ? 13.452 1.537 -32.492 1.00 80.31 298 ALA A C 1
ATOM 2354 O O . ALA A 1 298 ? 13.387 1.963 -31.340 1.00 80.31 298 ALA A O 1
ATOM 2355 N N . ALA A 1 299 ? 12.741 2.083 -33.478 1.00 75.25 299 ALA A N 1
ATOM 2356 C CA . ALA A 1 299 ? 11.763 3.153 -33.341 1.00 75.25 299 ALA A CA 1
ATOM 2357 C C . ALA A 1 299 ? 10.327 2.620 -33.512 1.00 75.25 299 ALA A C 1
ATOM 2359 O O . ALA A 1 299 ? 10.109 1.504 -33.985 1.00 75.25 299 ALA A O 1
ATOM 2360 N N . GLY A 1 300 ? 9.330 3.427 -33.133 1.00 79.62 300 GLY A N 1
ATOM 2361 C CA . GLY A 1 300 ? 7.910 3.086 -33.281 1.00 79.62 300 GLY A CA 1
ATOM 2362 C C . GLY A 1 300 ? 7.523 1.848 -32.471 1.00 79.62 300 GLY A C 1
ATOM 2363 O O . GLY A 1 300 ? 7.568 1.880 -31.246 1.00 79.62 300 GLY A O 1
ATOM 2364 N N . GLY A 1 301 ? 7.201 0.748 -33.159 1.00 80.00 301 GLY A N 1
ATOM 2365 C CA . GLY A 1 301 ? 6.641 -0.460 -32.545 1.00 80.00 301 GLY A CA 1
ATOM 2366 C C . GLY A 1 301 ? 7.527 -1.118 -31.485 1.00 80.00 301 GLY A C 1
ATOM 2367 O O . GLY A 1 301 ? 6.999 -1.641 -30.514 1.00 80.00 301 GLY A O 1
ATOM 2368 N N . PHE A 1 302 ? 8.858 -1.053 -31.616 1.00 82.31 302 PHE A N 1
ATOM 2369 C CA . PHE A 1 302 ? 9.749 -1.565 -30.567 1.00 82.31 302 PHE A CA 1
ATOM 2370 C C . PHE A 1 302 ? 9.577 -0.764 -29.271 1.00 82.31 302 PHE A C 1
ATOM 2372 O O . PHE A 1 302 ? 9.314 -1.342 -28.226 1.00 82.31 302 PHE A O 1
ATOM 2379 N N . ARG A 1 303 ? 9.623 0.571 -29.370 1.00 81.56 303 ARG A N 1
ATOM 2380 C CA . ARG A 1 303 ? 9.459 1.496 -28.239 1.00 81.56 303 ARG A CA 1
ATOM 2381 C C . ARG A 1 303 ? 8.078 1.404 -27.585 1.00 81.56 303 ARG A C 1
ATOM 2383 O O . ARG A 1 303 ? 7.951 1.704 -26.409 1.00 81.56 303 ARG A O 1
ATOM 2390 N N . ASP A 1 304 ? 7.047 1.058 -28.347 1.00 82.62 304 ASP A N 1
ATOM 2391 C CA . ASP A 1 304 ? 5.691 0.938 -27.805 1.00 82.62 304 ASP A CA 1
ATOM 2392 C C . ASP A 1 304 ? 5.464 -0.408 -27.091 1.00 82.62 304 ASP A C 1
ATOM 2394 O O . ASP A 1 304 ? 4.628 -0.490 -26.192 1.00 82.62 304 ASP A O 1
ATOM 2398 N N . ILE A 1 305 ? 6.198 -1.460 -27.477 1.00 81.12 305 ILE A N 1
ATOM 2399 C CA . ILE A 1 305 ? 6.122 -2.796 -26.861 1.00 81.12 305 ILE A CA 1
ATOM 2400 C C . ILE A 1 305 ? 7.016 -2.906 -25.614 1.00 81.12 305 ILE A C 1
ATOM 2402 O O . ILE A 1 305 ? 6.700 -3.694 -24.719 1.00 81.12 305 ILE A O 1
ATOM 2406 N N . THR A 1 306 ? 8.124 -2.157 -25.559 1.00 79.31 306 THR A N 1
ATOM 2407 C CA . THR A 1 306 ? 9.153 -2.247 -24.505 1.00 79.31 306 THR A CA 1
ATOM 2408 C C . THR A 1 306 ? 9.265 -0.993 -23.657 1.00 79.31 306 THR A C 1
ATOM 2410 O O . THR A 1 306 ? 9.338 -1.129 -22.417 1.00 79.31 306 THR A O 1
#